Protein AF-A0A812LJY2-F1 (afdb_monomer_lite)

pLDDT: mean 77.23, std 22.69, range [30.8, 98.12]

Sequence (202 aa):
MAIPETLTQLTQLTLLAAAAAGAPPRHLAPIGGVATCPLLAELSWSHSVGCSNETVSNIIQGLYNTKESNHGKPVYKKEGPQGSVTVLIYYWDERDGPSFNGWWFGPKVGGDQVWAYNAGNLGRENAMPPTSNWKVPWDGKVDEKLRISVGAPRRDPRDRERDLRDKREEEKRRREEEERRQREEARRRRQREEEQQREQAR

Organism: NCBI:txid1628268

Foldseek 3Di:
DDDDDDDDDDDDPDDDDDDDDDAQDDDDDDDDDDPPPVPPPDFQWWKAWFFPPPVLCVQPGATWGFDAADPLATKIWGDDPPPRQIWIWYADAQPSHLLRGFIFIDSDDSDRDTAKTDSPDNDSPDRDHDQAQIAGRHPHGGTRRTGIDTDGHDDDVVNVVVVVVVVVVVVVVVVVVVVVVVVVVVVVVVVVVVVVVVVVVD

Structure (mmCIF, N/CA/C/O backbone):
data_AF-A0A812LJY2-F1
#
_entry.id   AF-A0A812LJY2-F1
#
loop_
_atom_site.group_PDB
_atom_site.id
_atom_site.type_symbol
_atom_site.label_atom_id
_atom_site.label_alt_id
_atom_site.label_comp_id
_atom_site.label_asym_id
_atom_site.label_entity_id
_atom_site.label_seq_id
_atom_site.pdbx_PDB_ins_code
_atom_site.Cartn_x
_atom_site.Cartn_y
_atom_site.Cartn_z
_atom_site.occupancy
_atom_site.B_iso_or_equiv
_atom_site.auth_seq_id
_atom_site.auth_comp_id
_atom_site.auth_asym_id
_atom_site.auth_atom_id
_atom_site.pdbx_PDB_model_num
ATOM 1 N N . MET A 1 1 ? -17.735 15.910 -69.100 1.00 37.12 1 MET A N 1
ATOM 2 C CA . MET A 1 1 ? -16.924 14.789 -68.570 1.00 37.12 1 MET A CA 1
ATOM 3 C C . MET A 1 1 ? -15.886 15.401 -67.643 1.00 37.12 1 MET A C 1
ATOM 5 O O . MET A 1 1 ? -15.208 16.299 -68.106 1.00 37.12 1 MET A O 1
ATOM 9 N N . ALA A 1 2 ? -15.731 15.082 -66.365 1.00 38.78 2 ALA A N 1
ATOM 10 C CA . ALA A 1 2 ? -16.424 14.217 -65.416 1.00 38.78 2 ALA A CA 1
ATOM 11 C C . ALA A 1 2 ? -16.200 14.828 -64.006 1.00 38.78 2 ALA A C 1
ATOM 13 O O . ALA A 1 2 ? -15.395 15.744 -63.855 1.00 38.78 2 ALA A O 1
ATOM 14 N N . ILE A 1 3 ? -16.977 14.364 -63.030 1.00 44.44 3 ILE A N 1
ATOM 15 C CA . ILE A 1 3 ? -17.134 14.880 -61.654 1.00 44.44 3 ILE A CA 1
ATOM 16 C C . ILE A 1 3 ? -16.049 14.272 -60.704 1.00 44.44 3 ILE A C 1
ATOM 18 O O . ILE A 1 3 ? -15.168 13.589 -61.226 1.00 44.44 3 ILE A O 1
ATOM 22 N N . PRO A 1 4 ? -16.005 14.544 -59.374 1.00 67.25 4 PRO A N 1
ATOM 23 C CA . PRO A 1 4 ? -14.773 14.715 -58.588 1.00 67.25 4 PRO A CA 1
ATOM 24 C C . PRO A 1 4 ? -14.506 13.515 -57.656 1.00 67.25 4 PRO A C 1
ATOM 26 O O . PRO A 1 4 ? -15.329 12.611 -57.591 1.00 67.25 4 PRO A O 1
ATOM 29 N N . GLU A 1 5 ? -13.429 13.513 -56.860 1.00 46.31 5 GLU A N 1
ATOM 30 C CA . GLU A 1 5 ? -13.390 12.628 -55.684 1.00 46.31 5 GLU A CA 1
ATOM 31 C C . GLU A 1 5 ? -12.458 13.114 -54.563 1.00 46.31 5 GLU A C 1
ATOM 33 O O . GLU A 1 5 ? -11.288 13.439 -54.750 1.00 46.31 5 GLU A O 1
ATOM 38 N N . THR A 1 6 ? -13.053 13.187 -53.376 1.00 53.81 6 THR A N 1
ATOM 39 C CA . THR A 1 6 ? -12.472 13.399 -52.050 1.00 53.81 6 THR A CA 1
ATOM 40 C C . THR A 1 6 ? -11.785 12.131 -51.546 1.00 53.81 6 THR A C 1
ATOM 42 O O . THR A 1 6 ? -12.360 11.061 -51.722 1.00 53.81 6 THR A O 1
ATOM 45 N N . LEU A 1 7 ? -10.692 12.226 -50.774 1.00 46.34 7 LEU A N 1
ATOM 46 C CA . LEU A 1 7 ? -10.433 11.216 -49.739 1.00 46.34 7 LEU A CA 1
ATOM 47 C C . LEU A 1 7 ? -9.533 11.696 -48.593 1.00 46.34 7 LEU A C 1
ATOM 49 O O . LEU A 1 7 ? -8.367 12.049 -48.746 1.00 46.34 7 LEU A O 1
ATOM 53 N N . THR A 1 8 ? -10.163 11.664 -47.428 1.00 46.59 8 THR A N 1
ATOM 54 C CA . THR A 1 8 ? -9.684 11.717 -46.051 1.00 46.59 8 THR A CA 1
ATOM 55 C C . THR A 1 8 ? -8.637 10.635 -45.771 1.00 46.59 8 THR A C 1
ATOM 57 O O . THR A 1 8 ? -8.883 9.473 -46.079 1.00 46.59 8 THR A O 1
ATOM 60 N N . GLN A 1 9 ? -7.529 10.958 -45.098 1.00 41.66 9 GLN A N 1
ATOM 61 C CA . GLN A 1 9 ? -6.693 9.952 -44.426 1.00 41.66 9 GLN A CA 1
ATOM 62 C C . GLN A 1 9 ? -6.293 10.452 -43.033 1.00 41.66 9 GLN A C 1
ATOM 64 O O . GLN A 1 9 ? -5.585 11.444 -42.869 1.00 41.66 9 GLN A O 1
ATOM 69 N N . LEU A 1 10 ? -6.823 9.741 -42.040 1.00 40.72 10 LEU A N 1
ATOM 70 C CA . LEU A 1 10 ? -6.520 9.811 -40.619 1.00 40.72 10 LEU A CA 1
ATOM 71 C C . LEU A 1 10 ? -5.062 9.405 -40.380 1.00 40.72 10 LEU A C 1
ATOM 73 O O . LEU A 1 10 ? -4.661 8.295 -40.725 1.00 40.72 10 LEU A O 1
ATOM 77 N N . THR A 1 11 ? -4.279 10.254 -39.722 1.00 39.47 11 THR A N 1
ATOM 78 C CA . THR A 1 11 ? -2.983 9.853 -39.170 1.00 39.47 11 THR A CA 1
ATOM 79 C C . THR A 1 11 ? -3.214 9.015 -37.911 1.00 39.47 11 THR A C 1
ATOM 81 O O . THR A 1 11 ? -3.463 9.529 -36.823 1.00 39.47 11 THR A O 1
ATOM 84 N N . GLN A 1 12 ? -3.163 7.691 -38.066 1.00 37.62 12 GLN A N 1
ATOM 85 C CA . GLN A 1 12 ? -3.119 6.756 -36.945 1.00 37.62 12 GLN A CA 1
ATOM 86 C C . GLN A 1 12 ? -1.807 6.936 -36.168 1.00 37.62 12 GLN A C 1
ATOM 88 O O . GLN A 1 12 ? -0.712 6.728 -36.695 1.00 37.62 12 GLN A O 1
ATOM 93 N N . LEU A 1 13 ? -1.927 7.307 -34.892 1.00 33.44 13 LEU A N 1
ATOM 94 C CA . LEU A 1 13 ? -0.832 7.321 -33.929 1.00 33.44 13 LEU A CA 1
ATOM 95 C C . LEU A 1 13 ? -0.431 5.864 -33.649 1.00 33.44 13 LEU A C 1
ATOM 97 O O . LEU A 1 13 ? -1.101 5.149 -32.905 1.00 33.44 13 LEU A O 1
ATOM 101 N N . THR A 1 14 ? 0.634 5.397 -34.295 1.00 35.91 14 THR A N 1
ATOM 102 C CA . THR A 1 14 ? 1.157 4.047 -34.065 1.00 35.91 14 THR A CA 1
ATOM 103 C C . THR A 1 14 ? 2.020 4.086 -32.806 1.00 35.91 14 THR A C 1
ATOM 105 O O . THR A 1 14 ? 3.082 4.706 -32.788 1.00 35.91 14 THR A O 1
ATOM 108 N N . LEU A 1 15 ? 1.536 3.468 -31.729 1.00 36.81 15 LEU A N 1
ATOM 109 C CA . LEU A 1 15 ? 2.249 3.327 -30.463 1.00 36.81 15 LEU A CA 1
ATOM 110 C C . LEU A 1 15 ? 3.389 2.310 -30.651 1.00 36.81 15 LEU A C 1
ATOM 112 O O . LEU A 1 15 ? 3.149 1.103 -30.684 1.00 36.81 15 LEU A O 1
ATOM 116 N N . LEU A 1 16 ? 4.631 2.780 -30.794 1.00 30.80 16 LEU A N 1
ATOM 117 C CA . LEU A 1 16 ? 5.802 1.906 -30.733 1.00 30.80 16 LEU A CA 1
ATOM 118 C C . LEU A 1 16 ? 6.039 1.492 -29.277 1.00 30.80 16 LEU A C 1
ATOM 120 O O . LEU A 1 16 ? 6.572 2.248 -28.466 1.00 30.80 16 LEU A O 1
ATOM 124 N N . ALA A 1 17 ? 5.660 0.256 -28.961 1.00 37.34 17 ALA A N 1
ATOM 125 C CA . ALA A 1 17 ? 6.265 -0.482 -27.868 1.00 37.34 17 ALA A CA 1
ATOM 126 C C . ALA A 1 17 ? 7.749 -0.694 -28.208 1.00 37.34 17 ALA A C 1
ATOM 128 O O . ALA A 1 17 ? 8.083 -1.398 -29.162 1.00 37.34 17 ALA A O 1
ATOM 129 N N . ALA A 1 18 ? 8.642 -0.068 -27.444 1.00 34.66 18 ALA A N 1
ATOM 130 C CA . ALA A 1 18 ? 10.062 -0.364 -27.522 1.00 34.66 18 ALA A CA 1
ATOM 131 C C . ALA A 1 18 ? 10.308 -1.737 -26.881 1.00 34.66 18 ALA A C 1
ATOM 133 O O . ALA A 1 18 ? 10.317 -1.884 -25.660 1.00 34.66 18 ALA A O 1
ATOM 134 N N . ALA A 1 19 ? 10.476 -2.750 -27.728 1.00 33.94 19 ALA A N 1
ATOM 135 C CA . ALA A 1 19 ? 11.150 -3.983 -27.368 1.00 33.94 19 ALA A CA 1
ATOM 136 C C . ALA A 1 19 ? 12.662 -3.714 -27.380 1.00 33.94 19 ALA A C 1
ATOM 138 O O . ALA A 1 19 ? 13.233 -3.429 -28.431 1.00 33.94 19 ALA A O 1
ATOM 139 N N . ALA A 1 20 ? 13.306 -3.808 -26.219 1.00 33.00 20 ALA A N 1
ATOM 140 C CA . ALA A 1 20 ? 14.757 -3.885 -26.106 1.00 33.00 20 ALA A CA 1
ATOM 141 C C . ALA A 1 20 ? 15.105 -5.106 -25.249 1.00 33.00 20 ALA A C 1
ATOM 143 O O . ALA A 1 20 ? 14.574 -5.297 -24.156 1.00 33.00 20 ALA A O 1
ATOM 144 N N . ALA A 1 21 ? 15.926 -5.977 -25.830 1.00 35.28 21 ALA A N 1
ATOM 145 C CA . ALA A 1 21 ? 16.294 -7.284 -25.317 1.00 35.28 21 ALA A CA 1
ATOM 146 C C . ALA A 1 21 ? 17.235 -7.189 -24.105 1.00 35.28 21 ALA A C 1
ATOM 148 O O . ALA A 1 21 ? 18.176 -6.400 -24.103 1.00 35.28 21 ALA A O 1
ATOM 149 N N . GLY A 1 22 ? 16.994 -8.049 -23.113 1.00 35.91 22 GLY A N 1
ATOM 150 C CA . GLY A 1 22 ? 17.834 -8.206 -21.922 1.00 35.91 22 GLY A CA 1
ATOM 151 C C . GLY A 1 22 ? 17.059 -8.715 -20.705 1.00 35.91 22 GLY A C 1
ATOM 152 O O . GLY A 1 22 ? 17.188 -8.152 -19.625 1.00 35.91 22 GLY A O 1
ATOM 153 N N . ALA A 1 23 ? 16.204 -9.725 -20.886 1.00 43.81 23 ALA A N 1
ATOM 154 C CA . ALA A 1 23 ? 15.456 -10.347 -19.793 1.00 43.81 23 ALA A CA 1
ATOM 155 C C . ALA A 1 23 ? 16.376 -11.233 -18.922 1.00 43.81 23 ALA A C 1
ATOM 157 O O . ALA A 1 23 ? 17.266 -11.887 -19.477 1.00 43.81 23 ALA A O 1
ATOM 158 N N . PRO A 1 24 ? 16.172 -11.302 -17.592 1.00 44.97 24 PRO A N 1
ATOM 159 C CA . PRO A 1 24 ? 16.865 -12.273 -16.750 1.00 44.97 24 PRO A CA 1
ATOM 160 C C . PRO A 1 24 ? 16.476 -13.711 -17.151 1.00 44.97 24 PRO A C 1
ATOM 162 O O . PRO A 1 24 ? 15.330 -13.959 -17.546 1.00 44.97 24 PRO A O 1
ATOM 165 N N . PRO A 1 25 ? 17.403 -14.683 -17.079 1.00 36.91 25 PRO A N 1
ATOM 166 C CA . PRO A 1 25 ? 17.129 -16.041 -17.513 1.00 36.91 25 PRO A CA 1
ATOM 167 C C . PRO A 1 25 ? 16.085 -16.716 -16.620 1.00 36.91 25 PRO A C 1
ATOM 169 O O . PRO A 1 25 ? 16.121 -16.666 -15.393 1.00 36.91 25 PRO A O 1
ATOM 172 N N . ARG A 1 26 ? 15.150 -17.412 -17.266 1.00 43.53 26 ARG A N 1
ATOM 173 C CA . ARG A 1 26 ? 14.126 -18.213 -16.601 1.00 43.53 26 ARG A CA 1
ATOM 174 C C . ARG A 1 26 ? 14.744 -19.506 -16.077 1.00 43.53 26 ARG A C 1
ATOM 176 O O . ARG A 1 26 ? 15.031 -20.401 -16.866 1.00 43.53 26 ARG A O 1
ATOM 183 N N . HIS A 1 27 ? 14.846 -19.655 -14.760 1.00 41.25 27 HIS A N 1
ATOM 184 C CA . HIS A 1 27 ? 14.946 -20.973 -14.141 1.00 41.25 27 HIS A CA 1
ATOM 185 C C . HIS A 1 27 ? 13.927 -21.093 -13.007 1.00 41.25 27 HIS A C 1
ATOM 187 O O . HIS A 1 27 ? 13.944 -20.339 -12.036 1.00 41.25 27 HIS A O 1
ATOM 193 N N . LEU A 1 28 ? 13.006 -22.046 -13.152 1.00 39.09 28 LEU A N 1
ATOM 194 C CA . LEU A 1 28 ? 12.082 -22.441 -12.094 1.00 39.09 28 LEU A CA 1
ATOM 195 C C . LEU A 1 28 ? 12.909 -23.037 -10.946 1.00 39.09 28 LEU A C 1
ATOM 197 O O . LEU A 1 28 ? 13.668 -23.982 -11.162 1.00 39.09 28 LEU A O 1
ATOM 201 N N . ALA A 1 29 ? 12.781 -22.479 -9.744 1.00 42.62 29 ALA A N 1
ATOM 202 C CA . ALA A 1 29 ? 13.304 -23.060 -8.510 1.00 42.62 29 ALA A CA 1
ATOM 203 C C . ALA A 1 29 ? 12.126 -23.483 -7.610 1.00 42.62 29 ALA A C 1
ATOM 205 O O . ALA A 1 29 ? 11.051 -22.880 -7.691 1.00 42.62 29 ALA A O 1
ATOM 206 N N . PRO A 1 30 ? 12.286 -24.552 -6.809 1.00 35.81 30 PRO A N 1
ATOM 207 C CA . PRO A 1 30 ? 11.175 -25.295 -6.236 1.00 35.81 30 PRO A CA 1
ATOM 208 C C . PRO A 1 30 ? 10.535 -24.587 -5.039 1.00 35.81 30 PRO A C 1
ATOM 210 O O . PRO A 1 30 ? 11.168 -23.839 -4.296 1.00 35.81 30 PRO A O 1
ATOM 213 N N . ILE A 1 31 ? 9.252 -24.885 -4.860 1.00 43.53 31 ILE A N 1
ATOM 214 C CA . ILE A 1 31 ? 8.393 -24.435 -3.769 1.00 43.53 31 ILE A CA 1
ATOM 215 C C . ILE A 1 31 ? 8.841 -25.159 -2.493 1.00 43.53 31 ILE A C 1
ATOM 217 O O . ILE A 1 31 ? 8.726 -26.380 -2.406 1.00 43.53 31 ILE A O 1
ATOM 221 N N . GLY A 1 32 ? 9.356 -24.426 -1.507 1.00 31.38 32 GLY A N 1
ATOM 222 C CA . GLY A 1 32 ? 9.793 -24.999 -0.237 1.00 31.38 32 GLY A CA 1
ATOM 223 C C . GLY A 1 32 ? 9.613 -24.036 0.932 1.00 31.38 32 GLY A C 1
ATOM 224 O O . GLY A 1 32 ? 10.261 -22.999 0.981 1.00 31.38 32 GLY A O 1
ATOM 225 N N . GLY A 1 33 ? 8.760 -24.431 1.883 1.00 31.45 33 GLY A N 1
ATOM 226 C CA . GLY A 1 33 ? 8.816 -24.004 3.283 1.00 31.45 33 GLY A CA 1
ATOM 227 C C . GLY A 1 33 ? 8.214 -22.641 3.617 1.00 31.45 33 GLY A C 1
ATOM 228 O O . GLY A 1 33 ? 8.926 -21.653 3.760 1.00 31.45 33 GLY A O 1
ATOM 229 N N . VAL A 1 34 ? 6.903 -22.611 3.864 1.00 41.66 34 VAL A N 1
ATOM 230 C CA . VAL A 1 34 ? 6.243 -21.531 4.614 1.00 41.66 34 VAL A CA 1
ATOM 231 C C . VAL A 1 34 ? 6.754 -21.545 6.059 1.00 41.66 34 VAL A C 1
ATOM 233 O O . VAL A 1 34 ? 6.252 -22.282 6.902 1.00 41.66 34 VAL A O 1
ATOM 236 N N . ALA A 1 35 ? 7.764 -20.728 6.350 1.00 37.00 35 ALA A N 1
ATOM 237 C CA . ALA A 1 35 ? 8.054 -20.283 7.706 1.00 37.00 35 ALA A CA 1
ATOM 238 C C . ALA A 1 35 ? 7.288 -18.975 7.932 1.00 37.00 35 ALA A C 1
ATOM 240 O O . ALA A 1 35 ? 7.783 -17.881 7.660 1.00 37.00 35 ALA A O 1
ATOM 241 N N . THR A 1 36 ? 6.036 -19.081 8.375 1.00 37.81 36 THR A N 1
ATOM 242 C CA . THR A 1 36 ? 5.270 -17.919 8.831 1.00 37.81 36 THR A CA 1
ATOM 243 C C . THR A 1 36 ? 5.869 -17.435 10.149 1.00 37.81 36 THR A C 1
ATOM 245 O O . THR A 1 36 ? 5.543 -17.954 11.214 1.00 37.81 36 THR A O 1
ATOM 248 N N . CYS A 1 37 ? 6.774 -16.458 10.077 1.00 32.84 37 CYS A N 1
ATOM 249 C CA . CYS A 1 37 ? 7.196 -15.675 11.236 1.00 32.84 37 CYS A CA 1
ATOM 250 C C . CYS A 1 37 ? 5.972 -14.915 11.785 1.00 32.84 37 CYS A C 1
ATOM 252 O O . CYS A 1 37 ? 5.434 -14.061 11.078 1.00 32.84 37 CYS A O 1
ATOM 254 N N . PRO A 1 38 ? 5.525 -15.171 13.027 1.00 34.62 38 PRO A N 1
ATOM 255 C CA . PRO A 1 38 ? 4.273 -14.631 13.556 1.00 34.62 38 PRO A CA 1
ATOM 256 C C . PRO A 1 38 ? 4.379 -13.167 14.027 1.00 34.62 38 PRO A C 1
ATOM 258 O O . PRO A 1 38 ? 3.469 -12.677 14.684 1.00 34.62 38 PRO A O 1
ATOM 261 N N . LEU A 1 39 ? 5.467 -12.454 13.702 1.00 34.56 39 LEU A N 1
ATOM 262 C CA . LEU A 1 39 ? 5.722 -11.089 14.188 1.00 34.56 39 LEU A CA 1
ATOM 263 C C . LEU A 1 39 ? 5.515 -9.973 13.143 1.00 34.56 39 LEU A C 1
ATOM 265 O O . LEU A 1 39 ? 5.801 -8.817 13.436 1.00 34.56 39 LEU A O 1
ATOM 269 N N . LEU A 1 40 ? 5.044 -10.299 11.933 1.00 38.91 40 LEU A N 1
ATOM 270 C CA . LEU A 1 40 ? 4.826 -9.330 10.841 1.00 38.91 40 LEU A CA 1
ATOM 271 C C . LEU A 1 40 ? 3.356 -9.212 10.401 1.00 38.91 40 LEU A C 1
ATOM 273 O O . LEU A 1 40 ? 3.071 -8.684 9.326 1.00 38.91 40 LEU A O 1
ATOM 277 N N . ALA A 1 41 ? 2.415 -9.703 11.209 1.00 36.47 41 ALA A N 1
ATOM 278 C CA . ALA A 1 41 ? 1.003 -9.419 10.989 1.00 36.47 41 ALA A CA 1
ATOM 279 C C . ALA A 1 41 ? 0.715 -7.963 11.400 1.00 36.47 41 ALA A C 1
ATOM 281 O O . ALA A 1 41 ? 1.113 -7.544 12.483 1.00 36.47 41 ALA A O 1
ATOM 282 N N . GLU A 1 42 ? 0.011 -7.225 10.537 1.00 35.75 42 GLU A N 1
ATOM 283 C CA . GLU A 1 42 ? -0.499 -5.855 10.748 1.00 35.75 42 GLU A CA 1
ATOM 284 C C . GLU A 1 42 ? 0.428 -4.664 10.418 1.00 35.75 42 GLU A C 1
ATOM 286 O O . GLU A 1 42 ? 0.392 -3.628 11.081 1.00 35.75 42 GLU A O 1
ATOM 291 N N . LEU A 1 43 ? 1.196 -4.726 9.322 1.00 36.59 43 LEU A N 1
ATOM 292 C CA . LEU A 1 43 ? 1.717 -3.514 8.664 1.00 36.59 43 LEU A CA 1
ATOM 293 C C . LEU A 1 43 ? 1.167 -3.391 7.237 1.00 36.59 43 LEU A C 1
ATOM 295 O O . LEU A 1 43 ? 1.796 -3.801 6.261 1.00 36.59 43 LEU A O 1
ATOM 299 N N . SER A 1 44 ? -0.022 -2.796 7.104 1.00 46.78 44 SER A N 1
ATOM 300 C CA . SER A 1 44 ? -0.582 -2.420 5.798 1.00 46.78 44 SER A CA 1
ATOM 301 C C . SER A 1 44 ? 0.021 -1.094 5.320 1.00 46.78 44 SER A C 1
ATOM 303 O O . SER A 1 44 ? -0.612 -0.053 5.398 1.00 46.78 44 SER A O 1
ATOM 305 N N . TRP A 1 45 ? 1.277 -1.088 4.876 1.00 52.28 45 TRP A N 1
ATOM 306 C CA . TRP A 1 45 ? 1.956 0.128 4.400 1.00 52.28 45 TRP A CA 1
ATOM 307 C C . TRP A 1 45 ? 1.352 0.683 3.116 1.00 52.28 45 TRP A C 1
ATOM 309 O O . TRP A 1 45 ? 1.400 -0.014 2.112 1.00 52.28 45 TRP A O 1
ATOM 319 N N . SER A 1 46 ? 0.924 1.951 3.105 1.00 52.47 46 SER A N 1
ATOM 320 C CA . SER A 1 46 ? 0.525 2.639 1.872 1.00 52.47 46 SER A CA 1
ATOM 321 C C . SER A 1 46 ? 1.697 3.399 1.248 1.00 52.47 46 SER A C 1
ATOM 323 O O . SER A 1 46 ? 2.217 4.321 1.880 1.00 52.47 46 SER A O 1
ATOM 325 N N . HIS A 1 47 ? 2.057 3.060 0.008 1.00 60.75 47 HIS A N 1
ATOM 326 C CA . HIS A 1 47 ? 3.009 3.816 -0.810 1.00 60.75 47 HIS A CA 1
ATOM 327 C C . HIS A 1 47 ? 2.290 4.637 -1.865 1.00 60.75 47 HIS A C 1
ATOM 329 O O . HIS A 1 47 ? 1.519 4.050 -2.607 1.00 60.75 47 HIS A O 1
ATOM 335 N N . SER A 1 48 ? 2.538 5.944 -1.955 1.00 57.62 48 SER A N 1
ATOM 336 C CA . SER A 1 48 ? 2.178 6.753 -3.127 1.00 57.62 48 SER A CA 1
ATOM 337 C C . SER A 1 48 ? 3.402 6.966 -4.009 1.00 57.62 48 SER A C 1
ATOM 339 O O . SER A 1 48 ? 4.512 7.075 -3.492 1.00 57.62 48 SER A O 1
ATOM 341 N N . VAL A 1 49 ? 3.189 7.004 -5.327 1.00 70.75 49 VAL A N 1
ATOM 342 C CA . VAL A 1 49 ? 4.241 7.151 -6.340 1.00 70.75 49 VAL A CA 1
ATOM 343 C C . VAL A 1 49 ? 3.976 8.404 -7.179 1.00 70.75 49 VAL A C 1
ATOM 345 O O . VAL A 1 49 ? 2.948 8.468 -7.848 1.00 70.75 49 VAL A O 1
ATOM 348 N N . GLY A 1 50 ? 4.860 9.408 -7.131 1.00 68.38 50 GLY A N 1
ATOM 349 C CA . GLY A 1 50 ? 4.947 10.455 -8.175 1.00 68.38 50 GLY A CA 1
ATOM 350 C C . GLY A 1 50 ? 5.797 9.961 -9.350 1.00 68.38 50 GLY A C 1
ATOM 351 O O . GLY A 1 50 ? 6.530 9.016 -9.130 1.00 68.38 50 GLY A O 1
ATOM 352 N N . CYS A 1 51 ? 5.713 10.509 -10.570 1.00 77.56 51 CYS A N 1
ATOM 353 C CA . CYS A 1 51 ? 6.578 10.152 -11.716 1.00 77.56 51 CYS A CA 1
ATOM 354 C C . CYS A 1 51 ? 6.532 11.254 -12.792 1.00 77.56 51 CYS A C 1
ATOM 356 O O . CYS A 1 51 ? 5.490 11.872 -12.996 1.00 77.56 51 CYS A O 1
ATOM 358 N N . SER A 1 52 ? 7.650 11.529 -13.470 1.00 82.56 52 SER A N 1
ATOM 359 C CA . SER A 1 52 ? 7.737 12.498 -14.575 1.00 82.56 52 SER A CA 1
ATOM 360 C C . SER A 1 52 ? 7.274 11.917 -15.910 1.00 82.56 52 SER A C 1
ATOM 362 O O . SER A 1 52 ? 6.785 12.658 -16.760 1.00 82.56 52 SER A O 1
ATOM 364 N N . ASN A 1 53 ? 7.449 10.610 -16.122 1.00 87.94 53 ASN A N 1
ATOM 365 C CA . ASN A 1 53 ? 6.969 9.935 -17.324 1.00 87.94 53 ASN A CA 1
ATOM 366 C C . ASN A 1 53 ? 5.462 9.690 -17.194 1.00 87.94 53 ASN A C 1
ATOM 368 O O . ASN A 1 53 ? 5.052 8.800 -16.459 1.00 87.94 53 ASN A O 1
ATOM 372 N N . GLU A 1 54 ? 4.640 10.454 -17.911 1.00 88.06 54 GLU A N 1
ATOM 373 C CA . GLU A 1 54 ? 3.177 10.418 -17.779 1.00 88.06 54 GLU A CA 1
ATOM 374 C C . GLU A 1 54 ? 2.575 9.025 -18.022 1.00 88.06 54 GLU A C 1
ATOM 376 O O . GLU A 1 54 ? 1.718 8.572 -17.263 1.00 88.06 54 GLU A O 1
ATOM 381 N N . THR A 1 55 ? 3.075 8.299 -19.027 1.00 89.31 55 THR A N 1
ATOM 382 C CA . THR A 1 55 ? 2.585 6.948 -19.343 1.00 89.31 55 THR A CA 1
ATOM 383 C C . THR A 1 55 ? 2.863 5.984 -18.195 1.00 89.31 55 THR A C 1
ATOM 385 O O . THR A 1 55 ? 1.965 5.270 -17.752 1.00 89.31 55 THR A O 1
ATOM 388 N N . VAL A 1 56 ? 4.094 5.982 -17.677 1.00 90.06 56 VAL A N 1
ATOM 389 C CA . VAL A 1 56 ? 4.460 5.122 -16.547 1.00 90.06 56 VAL A CA 1
ATOM 390 C C . VAL A 1 56 ? 3.757 5.584 -15.271 1.00 90.06 56 VAL A C 1
ATOM 392 O O . VAL A 1 56 ? 3.224 4.745 -14.548 1.00 90.06 56 VAL A O 1
ATOM 395 N N . SER A 1 57 ? 3.671 6.895 -15.031 1.00 88.38 57 SER A N 1
ATOM 396 C CA . SER A 1 57 ? 2.987 7.504 -13.884 1.00 88.38 57 SER A CA 1
ATOM 397 C C . SER A 1 57 ? 1.559 6.996 -13.757 1.00 88.38 57 SER A C 1
ATOM 399 O O . SER A 1 57 ? 1.181 6.491 -12.704 1.00 88.38 57 SER A O 1
ATOM 401 N N . ASN A 1 58 ? 0.791 7.033 -14.848 1.00 89.31 58 ASN A N 1
ATOM 402 C CA . ASN A 1 58 ? -0.600 6.577 -14.862 1.00 89.31 58 ASN A CA 1
ATOM 403 C C . ASN A 1 58 ? -0.742 5.092 -14.485 1.00 89.31 58 ASN A C 1
ATOM 405 O O . ASN A 1 58 ? -1.757 4.677 -13.920 1.00 89.31 58 ASN A O 1
ATOM 409 N N . ILE A 1 59 ? 0.288 4.286 -14.753 1.00 91.81 59 ILE A N 1
ATOM 410 C CA . ILE A 1 59 ? 0.314 2.863 -14.416 1.00 91.81 59 ILE A CA 1
ATOM 411 C C . ILE A 1 59 ? 0.714 2.657 -12.952 1.00 91.81 59 ILE A C 1
ATOM 413 O O . ILE A 1 59 ? 0.018 1.943 -12.228 1.00 91.81 59 ILE A O 1
ATOM 417 N N . ILE A 1 60 ? 1.807 3.272 -12.493 1.00 92.62 60 ILE A N 1
ATOM 418 C CA . ILE A 1 60 ? 2.428 2.944 -11.199 1.00 92.62 60 ILE A CA 1
ATOM 419 C C . ILE A 1 60 ? 1.965 3.834 -10.040 1.00 92.62 60 ILE A C 1
ATOM 421 O O . ILE A 1 60 ? 2.136 3.453 -8.882 1.00 92.62 60 ILE A O 1
ATOM 425 N N . GLN A 1 61 ? 1.336 4.980 -10.308 1.00 90.19 61 GLN A N 1
ATOM 426 C CA . GLN A 1 61 ? 0.756 5.831 -9.271 1.00 90.19 61 GLN A CA 1
ATOM 427 C C . GLN A 1 61 ? -0.433 5.134 -8.614 1.00 90.19 61 GLN A C 1
ATOM 429 O O . GLN A 1 61 ? -1.340 4.640 -9.282 1.00 90.19 61 GLN A O 1
ATOM 434 N N . GLY A 1 62 ? -0.452 5.101 -7.289 1.00 88.94 62 GLY A N 1
ATOM 435 C CA . GLY A 1 62 ? -1.539 4.511 -6.520 1.00 88.94 62 GLY A CA 1
ATOM 436 C C . GLY A 1 62 ? -1.101 4.233 -5.100 1.00 88.94 62 GLY A C 1
ATOM 437 O O . GLY A 1 62 ? -0.014 4.645 -4.719 1.00 88.94 62 GLY A O 1
ATOM 438 N N . LEU A 1 63 ? -1.958 3.545 -4.353 1.00 88.75 63 LEU A N 1
ATOM 439 C CA . LEU A 1 63 ? -1.637 2.982 -3.047 1.00 88.75 63 LEU A CA 1
ATOM 440 C C . LEU A 1 63 ? -1.185 1.538 -3.246 1.00 88.75 63 LEU A C 1
ATOM 442 O O . LEU A 1 63 ? -1.714 0.839 -4.105 1.00 88.75 63 LEU A O 1
ATOM 446 N N . TYR A 1 64 ? -0.214 1.090 -2.464 1.00 89.94 64 TYR A N 1
ATOM 447 C CA . TYR A 1 64 ? 0.263 -0.292 -2.469 1.00 89.94 64 TYR A CA 1
ATOM 448 C C . TYR A 1 64 ? 0.039 -0.900 -1.097 1.00 89.94 64 TYR A C 1
ATOM 450 O O . TYR A 1 64 ? 0.041 -0.155 -0.133 1.00 89.94 64 TYR A O 1
ATOM 458 N N . ASN A 1 65 ? -0.089 -2.224 -1.012 1.00 87.69 65 ASN A N 1
ATOM 459 C CA . ASN A 1 65 ? -0.031 -2.963 0.248 1.00 87.69 65 ASN A CA 1
ATOM 460 C C . ASN A 1 65 ? 0.895 -4.165 0.124 1.00 87.69 65 ASN A C 1
ATOM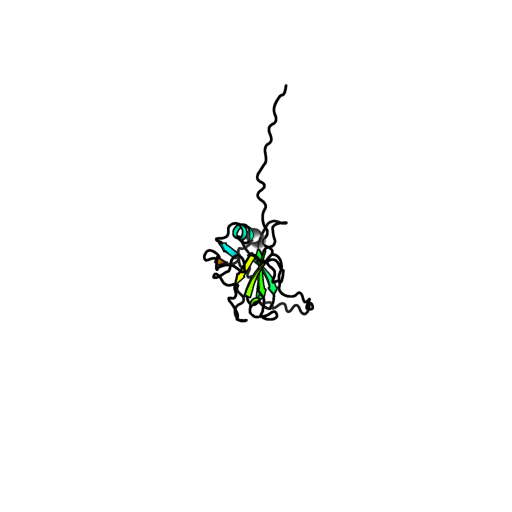 462 O O . ASN A 1 65 ? 1.007 -4.766 -0.948 1.00 87.69 65 ASN A O 1
ATOM 466 N N . THR A 1 66 ? 1.497 -4.564 1.237 1.00 87.00 66 THR A N 1
ATOM 467 C CA . THR A 1 66 ? 2.254 -5.812 1.337 1.00 87.00 66 THR A CA 1
ATOM 468 C C . THR A 1 66 ? 1.329 -7.008 1.115 1.00 87.00 66 THR A C 1
ATOM 470 O O . THR A 1 66 ? 0.229 -7.062 1.669 1.00 87.00 66 THR A O 1
ATOM 473 N N . LYS A 1 67 ? 1.755 -7.966 0.288 1.00 79.12 67 LYS A N 1
ATOM 474 C CA . LYS A 1 67 ? 0.999 -9.206 0.039 1.00 79.12 67 LYS A CA 1
ATOM 475 C C . LYS A 1 67 ? 1.803 -10.459 0.338 1.00 79.12 67 LYS A C 1
ATOM 477 O O . LYS A 1 67 ? 1.292 -11.359 0.991 1.00 79.12 67 LYS A O 1
ATOM 482 N N . GLU A 1 68 ? 3.034 -10.509 -0.150 1.00 88.38 68 GLU A N 1
ATOM 483 C CA . GLU A 1 68 ? 3.878 -11.706 -0.140 1.00 88.38 68 GLU A CA 1
ATOM 484 C C . GLU A 1 68 ? 5.335 -11.314 0.134 1.00 88.38 68 GLU A C 1
ATOM 486 O O . GLU A 1 68 ? 5.635 -10.144 0.383 1.00 88.38 68 GLU A O 1
ATOM 491 N N . SER A 1 69 ? 6.252 -12.278 0.073 1.00 89.56 69 SER A N 1
ATOM 492 C CA . SER A 1 69 ? 7.694 -12.046 0.163 1.00 89.56 69 SER A CA 1
ATOM 493 C C . SER A 1 69 ? 8.431 -12.656 -1.026 1.00 89.56 69 SER A C 1
ATOM 495 O O . SER A 1 69 ? 8.122 -13.771 -1.433 1.00 89.56 69 SER A O 1
ATOM 497 N N . ASN A 1 70 ? 9.455 -11.967 -1.523 1.00 91.50 70 ASN A N 1
ATOM 498 C CA . ASN A 1 70 ? 10.398 -12.449 -2.522 1.00 91.50 70 ASN A CA 1
ATOM 499 C C . ASN A 1 70 ? 11.828 -12.186 -2.034 1.00 91.50 70 ASN A C 1
ATOM 501 O O . ASN A 1 70 ? 12.129 -11.081 -1.585 1.00 91.50 70 ASN A O 1
ATOM 505 N N . HIS A 1 71 ? 12.705 -13.191 -2.102 1.00 89.00 71 HIS A N 1
ATOM 506 C CA . HIS A 1 71 ? 14.098 -13.091 -1.628 1.00 89.00 71 HIS A CA 1
ATOM 507 C C . HIS A 1 71 ? 14.253 -12.528 -0.206 1.00 89.00 71 HIS A C 1
ATOM 509 O O . HIS A 1 71 ? 15.114 -11.692 0.064 1.00 89.00 71 HIS A O 1
ATOM 515 N N . GLY A 1 72 ? 13.377 -12.948 0.711 1.00 87.12 72 GLY A N 1
ATOM 516 C CA . GLY A 1 72 ? 13.392 -12.474 2.098 1.00 87.12 72 GLY A CA 1
ATOM 517 C C . GLY A 1 72 ? 12.961 -11.013 2.280 1.00 87.12 72 GLY A C 1
ATOM 518 O O . GLY A 1 72 ? 13.093 -10.483 3.379 1.00 87.12 72 GLY A O 1
ATOM 519 N N . LYS A 1 73 ? 12.435 -10.359 1.235 1.00 88.56 73 LYS A N 1
ATOM 520 C CA . LYS A 1 73 ? 11.892 -8.996 1.286 1.00 88.56 73 LYS A CA 1
ATOM 521 C C . LYS A 1 73 ? 10.408 -8.975 0.905 1.00 88.56 73 LYS A C 1
ATOM 523 O O . LYS A 1 73 ? 9.971 -9.823 0.131 1.00 88.56 73 LYS A O 1
ATOM 528 N N . PRO A 1 74 ? 9.607 -8.036 1.428 1.00 89.75 74 PRO A N 1
ATOM 529 C CA . PRO A 1 74 ? 8.197 -7.912 1.074 1.00 89.75 74 PRO A CA 1
ATOM 530 C C . PRO A 1 74 ? 7.988 -7.558 -0.405 1.00 89.75 74 PRO A C 1
ATOM 532 O O . PRO A 1 74 ? 8.749 -6.794 -1.001 1.00 89.75 74 PRO A O 1
ATOM 535 N N . VAL A 1 75 ? 6.905 -8.087 -0.969 1.00 92.56 75 VAL A N 1
ATOM 536 C CA . VAL A 1 75 ? 6.333 -7.705 -2.261 1.00 92.56 75 VAL A CA 1
ATOM 537 C C . VAL A 1 75 ? 5.107 -6.842 -2.003 1.00 92.56 75 VAL A C 1
ATOM 539 O O . VAL A 1 75 ? 4.172 -7.252 -1.303 1.00 92.56 75 VAL A O 1
ATOM 542 N N . TYR A 1 76 ? 5.093 -5.660 -2.608 1.00 91.81 76 TYR A N 1
ATOM 543 C CA . TYR A 1 76 ? 3.988 -4.717 -2.511 1.00 91.81 76 TYR A CA 1
ATOM 544 C C . TYR A 1 76 ? 3.152 -4.777 -3.777 1.00 91.81 76 TYR A C 1
ATOM 546 O O . TYR A 1 76 ? 3.696 -4.724 -4.873 1.00 91.81 76 TYR A O 1
ATOM 554 N N . LYS A 1 77 ? 1.831 -4.840 -3.640 1.00 92.94 77 LYS A N 1
ATOM 555 C CA . LYS A 1 77 ? 0.884 -4.847 -4.757 1.00 92.94 77 LYS A CA 1
ATOM 556 C C . LYS A 1 77 ? 0.035 -3.586 -4.731 1.00 92.94 77 LYS A C 1
ATOM 558 O O . LYS A 1 77 ? -0.533 -3.258 -3.690 1.00 92.94 77 LYS A O 1
ATOM 563 N N . LYS A 1 78 ? -0.074 -2.918 -5.879 1.00 92.06 78 LYS A N 1
ATOM 564 C CA . LYS A 1 78 ? -0.946 -1.758 -6.072 1.00 92.06 78 LYS A CA 1
ATOM 565 C C . LYS A 1 78 ? -2.408 -2.147 -5.849 1.00 92.06 78 LYS A C 1
ATOM 567 O O . LYS A 1 78 ? -2.875 -3.167 -6.360 1.00 92.06 78 LYS A O 1
ATOM 572 N N . GLU A 1 79 ? -3.125 -1.325 -5.097 1.00 89.88 79 GLU A N 1
ATOM 573 C CA . GLU A 1 79 ? -4.575 -1.377 -4.987 1.00 89.88 79 GLU A CA 1
ATOM 574 C C . GLU A 1 79 ? -5.226 -0.882 -6.275 1.00 89.88 79 GLU A C 1
ATOM 576 O O . GLU A 1 79 ? -4.824 0.121 -6.869 1.00 89.88 79 GLU A O 1
ATOM 581 N N . GLY A 1 80 ? -6.283 -1.566 -6.685 1.00 87.25 80 GLY A N 1
ATOM 582 C CA . GLY A 1 80 ? -7.077 -1.164 -7.827 1.00 87.25 80 GLY A CA 1
ATOM 583 C C . GLY A 1 80 ? -8.355 -1.989 -7.925 1.00 87.25 80 GLY A C 1
ATOM 584 O O . GLY A 1 80 ? -8.460 -3.042 -7.285 1.00 87.25 80 GLY A O 1
ATOM 585 N N . PRO A 1 81 ? -9.340 -1.516 -8.704 1.00 87.00 81 PRO A N 1
ATOM 586 C CA . PRO A 1 81 ? -10.525 -2.294 -9.034 1.00 87.00 81 PRO A CA 1
ATOM 587 C C . PRO A 1 81 ? -10.162 -3.633 -9.684 1.00 87.00 81 PRO A C 1
ATOM 589 O O . PRO A 1 81 ? -9.101 -3.790 -10.291 1.00 87.00 81 PRO A O 1
ATOM 592 N N . GLN A 1 82 ? -11.069 -4.604 -9.614 1.00 84.00 82 GLN A N 1
ATOM 593 C CA . GLN A 1 82 ? -10.888 -5.868 -10.321 1.00 84.00 82 GLN A CA 1
ATOM 594 C C . GLN A 1 82 ? -10.684 -5.616 -11.826 1.00 84.00 82 GLN A C 1
ATOM 596 O O . GLN A 1 82 ? -11.419 -4.846 -12.438 1.00 84.00 82 GLN A O 1
ATOM 601 N N . GLY A 1 83 ? -9.664 -6.247 -12.411 1.00 85.81 83 GLY A N 1
ATOM 602 C CA . GLY A 1 83 ? -9.292 -6.053 -13.817 1.00 85.81 83 GLY A CA 1
ATOM 603 C C . GLY A 1 83 ? -8.324 -4.894 -14.082 1.00 85.81 83 GLY A C 1
ATOM 604 O O . GLY A 1 83 ? -7.866 -4.753 -15.213 1.00 85.81 83 GLY A O 1
ATOM 605 N N . SER A 1 84 ? -7.950 -4.095 -13.073 1.00 90.12 84 SER A N 1
ATOM 606 C CA . SER A 1 84 ? -6.871 -3.114 -13.234 1.00 90.12 84 SER A CA 1
ATOM 607 C C . SER A 1 84 ? -5.524 -3.798 -13.488 1.00 90.12 84 SER A C 1
ATOM 609 O O . SER A 1 84 ? -5.279 -4.900 -12.986 1.00 90.12 84 SER A O 1
ATOM 611 N N . VAL A 1 85 ? -4.618 -3.112 -14.191 1.00 92.62 85 VAL A N 1
ATOM 612 C CA . VAL A 1 85 ? -3.230 -3.565 -14.376 1.00 92.62 85 VAL A CA 1
ATOM 613 C C . VAL A 1 85 ? -2.618 -3.891 -13.013 1.00 92.62 85 VAL A C 1
ATOM 615 O O . VAL A 1 85 ? -2.615 -3.061 -12.104 1.00 92.62 85 VAL A O 1
ATOM 618 N N . THR A 1 86 ? -2.117 -5.117 -12.862 1.00 94.69 86 THR A N 1
ATOM 619 C CA . THR A 1 86 ? -1.384 -5.500 -11.654 1.00 94.69 86 THR A CA 1
ATOM 620 C C . THR A 1 86 ? -0.037 -4.801 -11.673 1.00 94.69 86 THR A C 1
ATOM 622 O O . THR A 1 86 ? 0.687 -4.897 -12.657 1.00 94.69 86 THR A O 1
ATOM 625 N N . VAL A 1 87 ? 0.296 -4.115 -10.583 1.00 95.50 87 VAL A N 1
ATOM 626 C CA . VAL A 1 87 ? 1.599 -3.476 -10.407 1.00 95.50 87 VAL A CA 1
ATOM 627 C C . VAL A 1 87 ? 2.181 -3.937 -9.086 1.00 95.50 87 VAL A C 1
ATOM 629 O O . VAL A 1 87 ? 1.524 -3.851 -8.046 1.00 95.50 87 VAL A O 1
ATOM 632 N N . LEU A 1 88 ? 3.400 -4.456 -9.147 1.00 95.81 88 LEU A N 1
ATOM 633 C CA . LEU A 1 88 ? 4.150 -4.967 -8.014 1.00 95.81 88 LEU A CA 1
ATOM 634 C C . LEU A 1 88 ? 5.417 -4.145 -7.816 1.00 95.81 88 LEU A C 1
ATOM 636 O O . LEU A 1 88 ? 6.041 -3.749 -8.797 1.00 95.81 88 LEU A O 1
ATOM 640 N N . ILE A 1 89 ? 5.815 -3.968 -6.559 1.00 94.56 89 ILE A N 1
ATOM 641 C CA . ILE A 1 89 ? 7.156 -3.542 -6.160 1.00 94.56 89 ILE A CA 1
ATOM 642 C C . ILE A 1 89 ? 7.805 -4.741 -5.482 1.00 94.56 89 ILE A C 1
ATOM 644 O O . ILE A 1 89 ? 7.286 -5.232 -4.476 1.00 94.56 89 ILE A O 1
ATOM 648 N N . TYR A 1 90 ? 8.910 -5.234 -6.029 1.00 94.00 90 TYR A N 1
ATOM 649 C CA . TYR A 1 90 ? 9.589 -6.420 -5.512 1.00 94.00 90 TYR A CA 1
ATOM 650 C C . TYR A 1 90 ? 11.104 -6.274 -5.588 1.00 94.00 90 TYR A C 1
ATOM 652 O O . TYR A 1 90 ? 11.632 -5.541 -6.420 1.00 94.00 90 TYR A O 1
ATOM 660 N N . TYR A 1 91 ? 11.795 -6.987 -4.706 1.00 93.75 91 TYR A N 1
ATOM 661 C CA . TYR A 1 91 ? 13.248 -7.083 -4.716 1.00 93.75 91 TYR A CA 1
ATOM 662 C C . TYR A 1 91 ? 13.712 -8.285 -5.537 1.00 93.75 91 TYR A C 1
ATOM 664 O O . TYR A 1 91 ? 13.017 -9.300 -5.573 1.00 93.75 91 TYR A O 1
ATOM 672 N N . TRP A 1 92 ? 14.884 -8.180 -6.150 1.00 93.00 92 TRP A N 1
ATOM 673 C CA . TRP A 1 92 ? 15.616 -9.265 -6.793 1.00 93.00 92 TRP A CA 1
ATOM 674 C C . TRP A 1 92 ? 17.048 -9.275 -6.258 1.00 93.00 92 TRP A C 1
ATOM 676 O O . TRP A 1 92 ? 17.656 -8.211 -6.128 1.00 93.00 92 TRP A O 1
ATOM 686 N N . ASP A 1 93 ? 17.566 -10.447 -5.895 1.00 91.00 93 ASP A N 1
ATOM 687 C CA . ASP A 1 93 ? 18.934 -10.569 -5.383 1.00 91.00 93 ASP A CA 1
ATOM 688 C C . ASP A 1 93 ? 19.971 -10.660 -6.521 1.00 91.00 93 ASP A C 1
ATOM 690 O O . ASP A 1 93 ? 19.683 -10.404 -7.688 1.00 91.00 93 ASP A O 1
ATOM 694 N N . GLU A 1 94 ? 21.221 -10.961 -6.175 1.00 89.88 94 GLU A N 1
ATOM 695 C CA . GLU A 1 94 ? 22.347 -10.999 -7.115 1.00 89.88 94 GLU A CA 1
ATOM 696 C C . GLU A 1 94 ? 22.507 -12.330 -7.863 1.00 89.88 94 GLU A C 1
ATOM 698 O O . GLU A 1 94 ? 23.506 -12.504 -8.560 1.00 89.88 94 GLU A O 1
ATOM 703 N N . ARG A 1 95 ? 21.562 -13.278 -7.751 1.00 89.75 95 ARG A N 1
ATOM 704 C CA . ARG A 1 95 ? 21.740 -14.626 -8.323 1.00 89.75 95 ARG A CA 1
ATOM 705 C C . ARG A 1 95 ? 21.899 -14.652 -9.841 1.00 89.75 95 ARG A C 1
ATOM 707 O O . ARG A 1 95 ? 22.571 -15.536 -10.360 1.00 89.75 95 ARG A O 1
ATOM 714 N N . ASP A 1 96 ? 21.316 -13.671 -10.525 1.00 88.75 96 ASP A N 1
ATOM 715 C CA . ASP A 1 96 ? 21.415 -13.502 -11.981 1.00 88.75 96 ASP A CA 1
ATOM 716 C C . ASP A 1 96 ? 22.467 -12.453 -12.376 1.00 88.75 96 ASP A C 1
ATOM 718 O O . ASP A 1 96 ? 22.601 -12.088 -13.542 1.00 88.75 96 ASP A O 1
ATOM 722 N N . GLY A 1 97 ? 23.233 -11.968 -11.398 1.00 89.25 97 GLY A N 1
ATOM 723 C CA . GLY A 1 97 ? 24.275 -10.968 -11.556 1.00 89.25 97 GLY A CA 1
ATOM 724 C C . GLY A 1 97 ? 23.931 -9.622 -10.909 1.00 89.25 97 GLY A C 1
ATOM 725 O O . GLY A 1 97 ? 22.763 -9.295 -10.674 1.00 89.25 97 GLY A O 1
ATOM 726 N N . PRO A 1 98 ? 24.955 -8.792 -10.650 1.00 87.38 98 PRO A N 1
ATOM 727 C CA . PRO A 1 98 ? 24.803 -7.531 -9.924 1.00 87.38 98 PRO A CA 1
ATOM 728 C C . PRO A 1 98 ? 23.891 -6.529 -10.642 1.00 87.38 98 PRO A C 1
ATOM 730 O O . PRO A 1 98 ? 23.265 -5.698 -9.995 1.00 87.38 98 PRO A O 1
ATOM 733 N N . SER A 1 99 ? 23.769 -6.623 -11.969 1.00 88.31 99 SER A N 1
ATOM 734 C CA . SER A 1 99 ? 22.898 -5.757 -12.771 1.00 88.31 99 SER A CA 1
ATOM 735 C C . SER A 1 99 ? 21.404 -5.996 -12.542 1.00 88.31 99 SER A C 1
ATOM 737 O O . SER A 1 99 ? 20.607 -5.110 -12.834 1.00 88.31 99 SER A O 1
ATOM 739 N N . PHE A 1 100 ? 21.022 -7.171 -12.032 1.00 89.25 100 PHE A N 1
ATOM 740 C CA . PHE A 1 100 ? 19.627 -7.499 -11.726 1.00 89.25 100 PHE A CA 1
ATOM 741 C C . PHE A 1 100 ? 19.275 -7.253 -10.258 1.00 89.25 100 PHE A C 1
ATOM 743 O O . PHE A 1 100 ? 18.095 -7.187 -9.908 1.00 89.25 100 PHE A O 1
ATOM 750 N N . ASN A 1 101 ? 20.290 -7.089 -9.405 1.00 91.50 101 ASN A N 1
ATOM 751 C CA . ASN A 1 101 ? 20.093 -6.860 -7.986 1.00 91.50 101 ASN A CA 1
ATOM 752 C C . ASN A 1 101 ? 19.424 -5.501 -7.754 1.00 91.50 101 ASN A C 1
ATOM 754 O O . ASN A 1 101 ? 19.884 -4.475 -8.261 1.00 91.50 101 ASN A O 1
ATOM 758 N N . GLY A 1 102 ? 18.340 -5.488 -6.985 1.00 93.38 102 GLY A N 1
ATOM 759 C CA . GLY A 1 102 ? 17.664 -4.258 -6.597 1.00 93.38 102 GLY A CA 1
ATOM 760 C C . GLY A 1 102 ? 16.152 -4.392 -6.580 1.00 93.38 102 GLY A C 1
ATOM 761 O O . GLY A 1 102 ? 15.592 -5.485 -6.518 1.00 93.38 102 GLY A O 1
ATOM 762 N N . TRP A 1 103 ? 15.481 -3.249 -6.609 1.00 94.44 103 TRP A N 1
ATOM 763 C CA . TRP A 1 103 ? 14.032 -3.157 -6.566 1.00 94.44 103 TRP A CA 1
ATOM 764 C C . TRP A 1 103 ? 13.444 -2.829 -7.930 1.00 94.44 103 TRP A C 1
ATOM 766 O O . TRP A 1 103 ? 13.982 -2.017 -8.682 1.00 94.44 103 TRP A O 1
ATOM 776 N N . TRP A 1 104 ? 12.295 -3.432 -8.208 1.00 95.94 104 TRP A N 1
ATOM 777 C CA . TRP A 1 104 ? 11.652 -3.419 -9.513 1.00 95.94 104 TRP A CA 1
ATOM 778 C C . TRP A 1 104 ? 10.172 -3.081 -9.394 1.00 95.94 104 TRP A C 1
ATOM 780 O O . TRP A 1 104 ? 9.497 -3.564 -8.485 1.00 95.94 104 TRP A O 1
ATOM 790 N N . PHE A 1 105 ? 9.670 -2.305 -10.356 1.00 96.56 105 PHE A N 1
ATOM 791 C CA . PHE A 1 105 ? 8.243 -2.204 -10.652 1.00 96.56 105 PHE A CA 1
ATOM 792 C C . PHE A 1 105 ? 7.902 -3.112 -11.832 1.00 96.56 105 PHE A C 1
ATOM 794 O O . PHE A 1 105 ? 8.460 -2.928 -12.913 1.00 96.56 105 PHE A O 1
ATOM 801 N N . GLY A 1 106 ? 6.950 -4.030 -11.670 1.00 96.62 106 GLY A N 1
ATOM 802 C 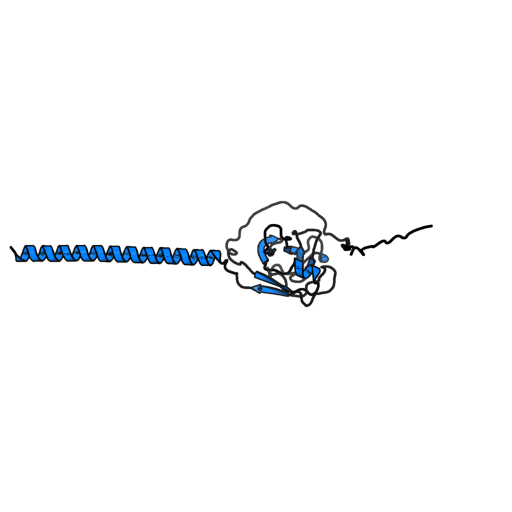CA . GLY A 1 106 ? 6.523 -4.920 -12.756 1.00 96.62 106 GLY A CA 1
ATOM 803 C C . GLY A 1 106 ? 5.163 -5.577 -12.506 1.00 96.62 106 GLY A C 1
ATOM 804 O O . GLY A 1 106 ? 4.656 -5.535 -11.385 1.00 96.62 106 GLY A O 1
ATOM 805 N N . PRO A 1 107 ? 4.536 -6.186 -13.525 1.00 96.00 107 PRO A N 1
ATOM 806 C CA . PRO A 1 107 ? 3.249 -6.858 -13.378 1.00 96.00 107 PRO A CA 1
ATOM 807 C C . PRO A 1 107 ? 3.372 -8.226 -12.699 1.00 96.00 107 PRO A C 1
ATOM 809 O O . PRO A 1 107 ? 2.381 -8.774 -12.216 1.00 96.00 107 PRO A O 1
ATOM 812 N N . LYS A 1 108 ? 4.588 -8.783 -12.663 1.00 96.25 108 LYS A N 1
ATOM 813 C CA . LYS A 1 108 ? 4.910 -10.094 -12.105 1.00 96.25 108 LYS A CA 1
ATOM 814 C C . LYS A 1 108 ? 6.332 -10.082 -11.545 1.00 96.25 108 LYS A C 1
ATOM 816 O O . LYS A 1 108 ? 7.232 -9.543 -12.181 1.00 96.25 108 LYS A O 1
ATOM 821 N N . VAL A 1 109 ? 6.535 -10.720 -10.395 1.00 95.81 109 VAL A N 1
ATOM 822 C CA . VAL A 1 109 ? 7.871 -10.956 -9.830 1.00 95.81 109 VAL A CA 1
ATOM 823 C C . VAL A 1 109 ? 8.718 -11.764 -10.818 1.00 95.81 109 VAL A C 1
ATOM 825 O O . VAL A 1 109 ? 8.279 -12.817 -11.284 1.00 95.81 109 VAL A O 1
ATOM 828 N N . GLY A 1 110 ? 9.911 -11.260 -11.145 1.00 92.94 110 GLY A N 1
ATOM 829 C CA . GLY A 1 110 ? 10.822 -11.890 -12.110 1.00 92.94 110 GLY A CA 1
ATOM 830 C C . GLY A 1 110 ? 10.274 -11.950 -13.542 1.00 92.94 110 GLY A C 1
ATOM 831 O O . GLY A 1 110 ? 10.676 -12.813 -14.315 1.00 92.94 110 GLY A O 1
ATOM 832 N N . GLY A 1 111 ? 9.294 -11.105 -13.879 1.00 92.62 111 GLY A N 1
ATOM 833 C CA . GLY A 1 111 ? 8.777 -10.993 -15.239 1.00 92.62 111 GLY A CA 1
ATOM 834 C C . GLY A 1 111 ? 9.690 -10.170 -16.149 1.00 92.62 111 GLY A C 1
ATOM 835 O O . GLY A 1 111 ? 10.451 -9.327 -15.686 1.00 92.62 111 GLY A O 1
ATOM 836 N N . ASP A 1 112 ? 9.540 -10.374 -17.457 1.00 92.25 112 ASP A N 1
ATOM 837 C CA . ASP A 1 112 ? 10.344 -9.691 -18.483 1.00 92.25 112 ASP A CA 1
ATOM 838 C C . ASP A 1 112 ? 9.896 -8.229 -18.707 1.00 92.25 112 ASP A C 1
ATOM 840 O O . ASP A 1 112 ? 10.606 -7.429 -19.309 1.00 92.25 112 ASP A O 1
ATOM 844 N N . GLN A 1 113 ? 8.696 -7.874 -18.237 1.00 94.75 113 GLN A N 1
ATOM 845 C CA . GLN A 1 113 ? 8.143 -6.524 -18.323 1.00 94.75 113 GLN A CA 1
ATOM 846 C C . GLN A 1 113 ? 8.365 -5.785 -17.008 1.00 94.75 113 GLN A C 1
ATOM 848 O O . GLN A 1 113 ? 7.881 -6.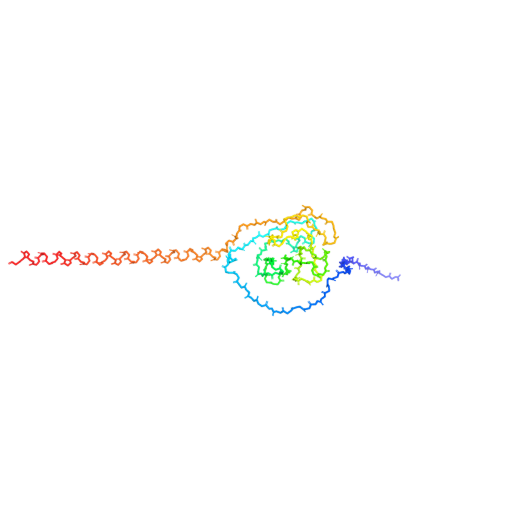216 -15.964 1.00 94.75 113 GLN A O 1
ATOM 853 N N . VAL A 1 114 ? 9.036 -4.640 -17.070 1.00 96.06 114 VAL A N 1
ATOM 854 C CA . VAL A 1 114 ? 9.302 -3.792 -15.906 1.00 96.06 114 VAL A CA 1
ATOM 855 C C . VAL A 1 114 ? 9.181 -2.317 -16.284 1.00 96.06 114 VAL A C 1
ATOM 857 O O . VAL A 1 114 ? 9.491 -1.916 -17.404 1.00 96.06 114 VAL A O 1
ATOM 860 N N . TRP A 1 115 ? 8.709 -1.501 -15.345 1.00 96.06 115 TRP A N 1
ATOM 861 C CA . TRP A 1 115 ? 8.494 -0.065 -15.552 1.00 96.06 115 TRP A CA 1
ATOM 862 C C . TRP A 1 115 ? 9.604 0.792 -14.958 1.00 96.06 115 TRP A C 1
ATOM 864 O O . TRP A 1 115 ? 9.960 1.821 -15.528 1.00 96.06 115 TRP A O 1
ATOM 874 N N . ALA A 1 116 ? 10.143 0.380 -13.813 1.00 96.38 116 ALA A N 1
ATOM 875 C CA . ALA A 1 116 ? 11.142 1.141 -13.083 1.00 96.38 116 ALA A CA 1
ATOM 876 C C . ALA A 1 116 ? 12.089 0.214 -12.324 1.00 96.38 116 ALA A C 1
ATOM 878 O O . ALA A 1 116 ? 11.698 -0.883 -11.915 1.00 96.38 116 ALA A O 1
ATOM 879 N N . TYR A 1 117 ? 13.316 0.683 -12.119 1.00 96.31 117 TYR A N 1
ATOM 880 C CA . TYR A 1 117 ? 14.368 -0.052 -11.423 1.00 96.31 117 TYR A CA 1
ATOM 881 C C . TYR A 1 117 ? 15.140 0.854 -10.471 1.00 96.31 117 TYR A C 1
ATOM 883 O O . TYR A 1 117 ? 15.339 2.041 -10.742 1.00 96.31 117 TYR A O 1
ATOM 891 N N . ASN A 1 118 ? 15.598 0.283 -9.364 1.00 94.44 118 ASN A N 1
ATOM 892 C CA . ASN A 1 118 ? 16.478 0.939 -8.418 1.00 94.44 118 ASN A CA 1
ATOM 893 C C . ASN A 1 118 ? 17.486 -0.060 -7.844 1.00 94.44 118 ASN A C 1
ATOM 895 O O . ASN A 1 118 ? 17.101 -1.009 -7.167 1.00 94.44 118 ASN A O 1
ATOM 899 N N . ALA A 1 119 ? 18.776 0.191 -8.073 1.00 91.44 119 ALA A N 1
ATOM 900 C CA . ALA A 1 119 ? 19.87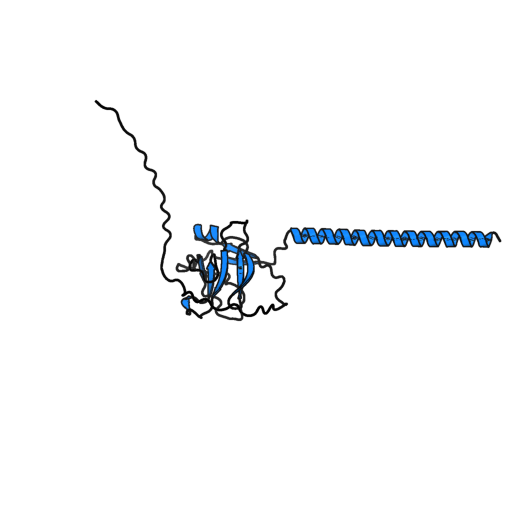6 -0.621 -7.545 1.00 91.44 119 ALA A CA 1
ATOM 901 C C . ALA A 1 119 ? 20.099 -0.446 -6.028 1.00 91.44 119 ALA A C 1
ATOM 903 O O . ALA A 1 119 ? 20.920 -1.132 -5.424 1.00 91.44 119 ALA A O 1
ATOM 904 N N . GLY A 1 120 ? 19.422 0.521 -5.403 1.00 78.56 120 GLY A N 1
ATOM 905 C CA . GLY A 1 120 ? 19.540 0.814 -3.984 1.00 78.56 120 GLY A CA 1
ATOM 906 C C . GLY A 1 120 ? 19.049 -0.329 -3.094 1.00 78.56 120 GLY A C 1
ATOM 907 O O . GLY A 1 120 ? 18.202 -1.134 -3.472 1.00 78.56 120 GLY A O 1
ATOM 908 N N . ASN A 1 121 ? 19.535 -0.333 -1.851 1.00 63.53 121 ASN A N 1
ATOM 909 C CA . ASN A 1 121 ? 19.212 -1.309 -0.804 1.00 63.53 121 ASN A CA 1
ATOM 910 C C . ASN A 1 121 ? 19.801 -2.723 -0.981 1.00 63.53 121 ASN A C 1
ATOM 912 O O . ASN A 1 121 ? 19.120 -3.733 -0.810 1.00 63.53 121 ASN A O 1
ATOM 916 N N . LEU A 1 122 ? 21.116 -2.770 -1.212 1.00 60.41 122 LEU A N 1
ATOM 917 C CA . LEU A 1 122 ? 21.938 -3.984 -1.333 1.00 60.41 122 LEU A CA 1
ATOM 918 C C . LEU A 1 122 ? 22.092 -4.800 -0.023 1.00 60.41 122 LEU A C 1
ATOM 920 O O . LEU A 1 122 ? 22.730 -5.847 -0.024 1.00 60.41 122 LEU A O 1
ATOM 924 N N . GLY A 1 123 ? 21.536 -4.343 1.106 1.00 52.59 123 GLY A N 1
ATOM 925 C CA . GLY A 1 123 ? 21.656 -5.012 2.409 1.00 52.59 123 GLY A CA 1
ATOM 926 C C . GLY A 1 123 ? 20.460 -5.906 2.747 1.00 52.59 123 GLY A C 1
ATOM 927 O O . GLY A 1 123 ? 19.306 -5.515 2.541 1.00 52.59 123 GLY A O 1
ATOM 928 N N . ARG A 1 124 ? 20.705 -7.091 3.328 1.00 52.00 124 ARG A N 1
ATOM 929 C CA . ARG A 1 124 ? 19.646 -7.972 3.875 1.00 52.00 124 ARG A CA 1
ATOM 930 C C . ARG A 1 124 ? 18.857 -7.308 5.010 1.00 52.00 124 ARG A C 1
ATOM 932 O O . ARG A 1 124 ? 17.678 -7.602 5.155 1.00 52.00 124 ARG A O 1
ATOM 939 N N . GLU A 1 125 ? 19.489 -6.377 5.724 1.00 57.38 125 GLU A N 1
ATOM 940 C CA . GLU A 1 125 ? 18.938 -5.624 6.862 1.00 57.38 125 GLU A CA 1
ATOM 941 C C . GLU A 1 125 ? 17.691 -4.793 6.500 1.00 57.38 125 GLU A C 1
ATOM 943 O O . GLU A 1 125 ? 16.800 -4.597 7.323 1.00 57.38 125 GLU A O 1
ATOM 948 N N . ASN A 1 126 ? 17.615 -4.286 5.263 1.00 62.28 126 ASN A N 1
ATOM 949 C CA . ASN A 1 126 ? 16.600 -3.307 4.886 1.00 62.28 126 ASN A CA 1
ATOM 950 C C . ASN A 1 126 ? 15.465 -3.958 4.087 1.00 62.28 126 ASN A C 1
ATOM 952 O O . ASN A 1 126 ? 15.621 -4.313 2.915 1.00 62.28 126 ASN A O 1
ATOM 956 N N . ALA A 1 127 ? 14.298 -4.087 4.719 1.00 75.75 127 ALA A N 1
ATOM 957 C CA . ALA A 1 127 ? 13.093 -4.685 4.135 1.00 75.75 127 ALA A CA 1
ATOM 958 C C . ALA A 1 127 ? 12.291 -3.735 3.217 1.00 75.75 127 ALA A C 1
ATOM 960 O O . ALA A 1 127 ? 11.284 -4.143 2.641 1.00 75.75 127 ALA A O 1
ATOM 961 N N . MET A 1 128 ? 12.708 -2.473 3.069 1.00 84.38 128 MET A N 1
ATOM 962 C CA . MET A 1 128 ? 11.916 -1.442 2.387 1.00 84.38 128 MET A CA 1
ATOM 963 C C . MET A 1 128 ? 12.451 -1.087 0.995 1.00 84.38 128 MET A C 1
ATOM 965 O O . MET A 1 128 ? 13.668 -1.033 0.809 1.00 84.38 128 MET A O 1
ATOM 969 N N . PRO A 1 129 ? 11.579 -0.782 0.019 1.00 89.56 129 PRO A N 1
ATOM 970 C CA . PRO A 1 129 ? 12.008 -0.210 -1.248 1.00 89.56 129 PRO A CA 1
ATOM 971 C C . PRO A 1 129 ? 12.602 1.196 -1.036 1.00 89.56 129 PRO A C 1
ATOM 973 O O . PRO A 1 129 ? 12.162 1.919 -0.138 1.00 89.56 129 PRO A O 1
ATOM 976 N N . PRO A 1 130 ? 13.583 1.620 -1.854 1.00 90.44 130 PRO A N 1
ATOM 977 C CA . PRO A 1 130 ? 14.106 2.980 -1.822 1.00 90.44 130 PRO A CA 1
ATOM 978 C C . PRO A 1 130 ? 13.014 4.024 -2.072 1.00 90.44 130 PRO A C 1
ATOM 980 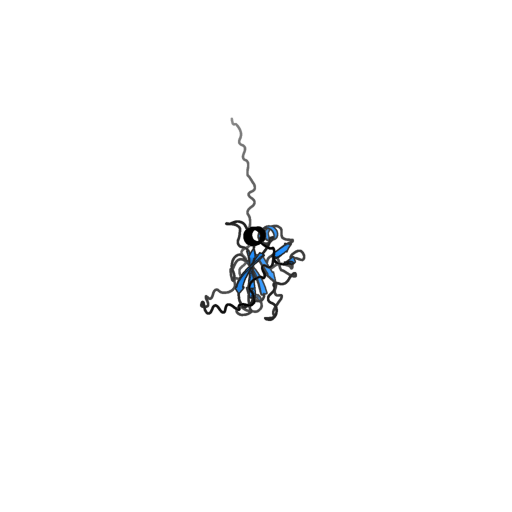O O . PRO A 1 130 ? 12.152 3.857 -2.934 1.00 90.44 130 PRO A O 1
ATOM 983 N N . THR A 1 131 ? 13.076 5.147 -1.363 1.00 89.56 131 THR A N 1
ATOM 984 C CA . THR A 1 131 ? 12.079 6.220 -1.495 1.00 89.56 131 THR A CA 1
ATOM 985 C C . THR A 1 131 ? 12.298 7.113 -2.720 1.00 89.56 131 THR A C 1
ATOM 987 O O . THR A 1 131 ? 11.384 7.829 -3.121 1.00 89.56 131 THR A O 1
ATOM 990 N N . SER A 1 132 ? 13.481 7.076 -3.335 1.00 90.12 132 SER A N 1
ATOM 991 C CA . SER A 1 132 ? 13.903 7.926 -4.459 1.00 90.12 132 SER A CA 1
ATOM 992 C C . SER A 1 132 ? 14.981 7.230 -5.307 1.00 90.12 132 SER A C 1
ATOM 994 O O . SER A 1 132 ? 15.346 6.094 -5.018 1.00 90.12 132 SER A O 1
ATOM 996 N N . ASN A 1 133 ? 15.503 7.911 -6.337 1.00 93.06 133 ASN A N 1
ATOM 997 C CA . ASN A 1 133 ? 16.556 7.430 -7.251 1.00 93.06 133 ASN A CA 1
ATOM 998 C C . ASN A 1 133 ? 16.153 6.264 -8.163 1.00 93.06 133 ASN A C 1
ATOM 1000 O O . ASN A 1 133 ? 16.974 5.433 -8.544 1.00 93.06 133 ASN A O 1
ATOM 1004 N N . TRP A 1 134 ? 14.878 6.210 -8.529 1.00 94.12 134 TRP A N 1
ATOM 1005 C CA . TRP A 1 134 ? 14.374 5.210 -9.457 1.00 94.12 134 TRP A CA 1
ATOM 1006 C C . TRP A 1 134 ? 14.622 5.623 -10.898 1.00 94.12 134 TRP A C 1
ATOM 1008 O O . TRP A 1 134 ? 14.371 6.767 -11.271 1.00 94.12 134 TRP A O 1
ATOM 1018 N N . LYS A 1 135 ? 15.064 4.678 -11.717 1.00 95.00 135 LYS A N 1
ATOM 1019 C CA . LYS A 1 135 ? 15.163 4.840 -13.164 1.00 95.00 135 LYS A CA 1
ATOM 1020 C C . LYS A 1 135 ? 13.804 4.579 -13.801 1.00 95.00 135 LYS A C 1
ATOM 1022 O O . LYS A 1 135 ? 13.196 3.546 -13.508 1.00 95.00 135 LYS A O 1
ATOM 1027 N N . VAL A 1 136 ? 13.341 5.502 -14.649 1.00 93.81 136 VAL A N 1
ATOM 1028 C CA . VAL A 1 136 ? 12.089 5.365 -15.412 1.00 93.81 136 VAL A CA 1
ATOM 1029 C C . VAL A 1 136 ? 12.295 5.824 -16.866 1.00 93.81 136 VAL A C 1
ATOM 1031 O O . VAL A 1 136 ? 12.565 7.006 -17.088 1.00 93.81 136 VAL A O 1
ATOM 1034 N N . PRO A 1 137 ? 12.142 4.942 -17.876 1.00 93.19 137 PRO A N 1
ATOM 1035 C CA . PRO A 1 137 ? 12.020 3.483 -17.754 1.00 93.19 137 PRO A CA 1
ATOM 1036 C C . PRO A 1 137 ? 13.223 2.868 -17.015 1.00 93.19 137 PRO A C 1
ATOM 1038 O O . PRO A 1 137 ? 14.206 3.552 -16.738 1.00 93.19 137 PRO A O 1
ATOM 1041 N N . TRP A 1 138 ? 13.141 1.590 -16.652 1.00 93.06 138 TRP A N 1
ATOM 1042 C CA . TRP A 1 138 ? 14.135 0.890 -15.820 1.00 93.06 138 TRP A CA 1
ATOM 1043 C C . TRP A 1 138 ? 15.602 1.036 -16.296 1.00 93.06 138 TRP A C 1
ATOM 1045 O O . TRP A 1 138 ? 16.540 1.082 -15.492 1.00 93.06 138 TRP A O 1
ATOM 1055 N N . ASP A 1 139 ? 15.816 1.154 -17.603 1.00 92.56 139 ASP A N 1
ATOM 1056 C CA . ASP A 1 139 ? 17.107 1.342 -18.262 1.00 92.56 139 ASP A CA 1
ATOM 1057 C C . ASP A 1 139 ? 17.477 2.821 -18.477 1.00 92.56 139 ASP A C 1
ATOM 1059 O O . ASP A 1 139 ? 18.651 3.126 -18.684 1.00 92.56 139 ASP A O 1
ATOM 1063 N N . GLY A 1 140 ? 16.516 3.733 -18.333 1.00 92.06 140 GLY A N 1
ATOM 1064 C CA . GLY A 1 140 ? 16.634 5.164 -18.595 1.00 92.06 140 GLY A CA 1
ATOM 1065 C C . GLY A 1 140 ? 17.341 5.980 -17.509 1.00 92.06 140 GLY A C 1
ATOM 1066 O O . GLY A 1 140 ? 18.173 5.497 -16.743 1.00 92.06 140 GLY A O 1
ATOM 1067 N N . LYS A 1 141 ? 17.032 7.277 -17.448 1.00 93.94 141 LYS A N 1
ATOM 1068 C CA . LYS A 1 141 ? 17.583 8.176 -16.424 1.00 93.94 141 LYS A CA 1
ATOM 1069 C C . LYS A 1 141 ? 16.821 8.024 -15.110 1.00 93.94 141 LYS A C 1
ATOM 1071 O O . LYS A 1 141 ? 15.680 7.565 -15.085 1.00 93.94 141 LYS A O 1
ATOM 1076 N N . VAL A 1 142 ? 17.460 8.448 -14.023 1.00 94.69 142 VAL A N 1
ATOM 1077 C CA . VAL A 1 142 ? 16.773 8.622 -12.742 1.00 94.69 142 VAL A CA 1
ATOM 1078 C C . VAL A 1 142 ? 15.660 9.657 -12.910 1.00 94.69 142 VAL A C 1
ATOM 1080 O O . VAL A 1 142 ? 15.895 10.754 -13.413 1.00 94.69 142 VAL A O 1
ATOM 1083 N N . ASP A 1 143 ? 14.454 9.299 -12.483 1.00 93.56 143 ASP A N 1
ATOM 1084 C CA . ASP A 1 143 ? 13.304 10.189 -12.422 1.00 93.56 143 ASP A CA 1
ATOM 1085 C C . ASP A 1 143 ? 13.236 10.829 -11.033 1.00 93.56 143 ASP A C 1
ATOM 1087 O O . ASP A 1 143 ? 12.841 10.214 -10.038 1.00 93.56 143 ASP A O 1
ATOM 1091 N N . GLU A 1 144 ? 13.619 12.101 -10.959 1.00 92.69 144 GLU A N 1
ATOM 1092 C CA . GLU A 1 144 ? 13.620 12.861 -9.712 1.00 92.69 144 GLU A CA 1
ATOM 1093 C C . GLU A 1 144 ? 12.222 13.101 -9.144 1.00 92.69 144 GLU A C 1
ATOM 1095 O O . GLU A 1 144 ? 12.119 13.434 -7.966 1.00 92.69 144 GLU A O 1
ATOM 1100 N N . LYS A 1 145 ? 11.147 12.912 -9.914 1.00 89.50 145 LYS A N 1
ATOM 1101 C CA . LYS A 1 145 ? 9.776 12.986 -9.392 1.00 89.50 145 LYS A CA 1
ATOM 1102 C C . LYS A 1 145 ? 9.271 11.631 -8.913 1.00 89.50 145 LYS A C 1
ATOM 1104 O O . LYS A 1 145 ? 8.259 11.606 -8.209 1.00 89.50 145 LYS A O 1
ATOM 1109 N N . LEU A 1 146 ? 9.982 10.532 -9.211 1.00 90.50 146 LEU A N 1
ATOM 1110 C CA . LEU A 1 146 ? 9.663 9.241 -8.617 1.00 90.50 146 LEU A CA 1
ATOM 1111 C C . LEU A 1 146 ? 9.960 9.230 -7.126 1.00 90.50 146 LEU A C 1
ATOM 1113 O O . LEU A 1 146 ? 11.118 9.239 -6.694 1.00 90.50 146 LEU A O 1
ATOM 1117 N N . ARG A 1 147 ? 8.892 9.241 -6.330 1.00 89.19 147 ARG A N 1
ATOM 1118 C CA . ARG A 1 147 ? 8.957 9.210 -4.870 1.00 89.19 147 ARG A CA 1
ATOM 1119 C C . ARG A 1 147 ? 8.018 8.167 -4.326 1.00 89.19 147 ARG A C 1
ATOM 1121 O O . ARG A 1 147 ? 6.852 8.190 -4.680 1.00 89.19 147 ARG A O 1
ATOM 1128 N N . ILE A 1 148 ? 8.535 7.318 -3.449 1.00 89.31 148 ILE A N 1
ATOM 1129 C CA . ILE A 1 148 ? 7.766 6.368 -2.656 1.00 89.31 148 ILE A CA 1
ATOM 1130 C C . ILE A 1 148 ? 7.669 6.925 -1.235 1.00 89.31 148 ILE A C 1
ATOM 1132 O O . ILE A 1 148 ? 8.687 7.157 -0.584 1.00 89.31 148 ILE A O 1
ATOM 1136 N N . SER A 1 149 ? 6.449 7.147 -0.751 1.00 85.12 149 SER A N 1
ATOM 1137 C CA . SER A 1 149 ? 6.201 7.590 0.627 1.00 85.12 149 SER A CA 1
ATOM 1138 C C . SER A 1 149 ? 5.680 6.442 1.474 1.00 85.12 149 SER A C 1
ATOM 1140 O O . SER A 1 149 ? 4.660 5.866 1.135 1.00 85.12 149 SER A O 1
ATOM 1142 N N . VAL A 1 150 ? 6.342 6.124 2.583 1.00 77.88 150 VAL A N 1
ATOM 1143 C CA . VAL A 1 150 ? 5.885 5.079 3.510 1.00 77.88 150 VAL A CA 1
ATOM 1144 C C . VAL A 1 150 ? 4.907 5.701 4.511 1.00 77.88 150 VAL A C 1
ATOM 1146 O O . VAL A 1 150 ? 5.303 6.543 5.315 1.00 77.88 150 VAL A O 1
ATOM 1149 N N . GLY A 1 151 ? 3.627 5.329 4.443 1.00 68.75 151 GLY A N 1
ATOM 1150 C CA . GLY A 1 151 ? 2.580 5.830 5.344 1.00 68.75 151 GLY A CA 1
ATOM 1151 C C . GLY A 1 151 ? 2.152 4.824 6.413 1.00 68.75 151 GLY A C 1
ATOM 1152 O O . GLY A 1 151 ? 2.302 3.617 6.233 1.00 68.75 151 GLY A O 1
ATOM 1153 N N . ALA A 1 152 ? 1.574 5.319 7.512 1.00 58.94 152 ALA A N 1
ATOM 1154 C CA . ALA A 1 152 ? 0.910 4.468 8.499 1.00 58.94 152 ALA A CA 1
ATOM 1155 C C . ALA A 1 152 ? -0.216 3.645 7.844 1.00 58.94 152 ALA A C 1
ATOM 1157 O O . ALA A 1 152 ? -0.792 4.098 6.847 1.00 58.94 152 ALA A O 1
ATOM 1158 N N . PRO A 1 153 ? -0.567 2.474 8.406 1.00 56.72 153 PRO A N 1
ATOM 1159 C CA . PRO A 1 153 ? -1.630 1.660 7.858 1.00 56.72 153 PRO A CA 1
ATOM 1160 C C . PRO A 1 153 ? -2.925 2.434 7.686 1.00 56.72 153 PRO A C 1
ATOM 1162 O O . PRO A 1 153 ? -3.463 3.002 8.641 1.00 56.72 153 PRO A O 1
ATOM 1165 N N . ARG A 1 154 ? -3.439 2.454 6.454 1.00 57.28 154 ARG A N 1
ATOM 1166 C CA . ARG A 1 154 ? -4.803 2.913 6.220 1.00 57.28 154 ARG A CA 1
ATOM 1167 C C . ARG A 1 154 ? -5.723 1.846 6.796 1.00 57.28 154 ARG A C 1
ATOM 1169 O O . ARG A 1 154 ? -5.832 0.767 6.230 1.00 57.28 154 ARG A O 1
ATOM 1176 N N . ARG A 1 155 ? -6.358 2.145 7.934 1.00 56.84 155 ARG A N 1
ATOM 1177 C CA . ARG A 1 155 ? -7.464 1.324 8.440 1.00 56.84 155 ARG A CA 1
ATOM 1178 C C . ARG A 1 155 ? -8.538 1.269 7.362 1.00 56.84 155 ARG A C 1
ATOM 1180 O O . ARG A 1 155 ? -8.954 2.327 6.877 1.00 56.84 155 ARG A O 1
ATOM 1187 N N . ASP A 1 156 ? -8.969 0.068 6.995 1.00 64.81 156 ASP A N 1
ATOM 1188 C CA . ASP A 1 156 ? -10.093 -0.090 6.085 1.00 64.81 156 ASP A CA 1
ATOM 1189 C C . ASP A 1 156 ? -11.315 0.597 6.726 1.00 64.81 156 ASP A C 1
ATOM 1191 O O . ASP A 1 156 ? -11.582 0.399 7.919 1.00 64.81 156 ASP A O 1
ATOM 1195 N N . PRO A 1 157 ? -12.073 1.429 5.991 1.00 65.62 157 PRO A N 1
ATOM 1196 C CA . PRO A 1 157 ? -13.334 1.967 6.490 1.00 65.62 157 PRO A CA 1
ATOM 1197 C C . PRO A 1 157 ? -14.267 0.888 7.068 1.00 65.62 157 PRO A C 1
ATOM 1199 O O . PRO A 1 157 ? -14.981 1.160 8.032 1.00 65.62 157 PRO A O 1
ATOM 1202 N N . ARG A 1 158 ? -14.213 -0.341 6.537 1.00 71.75 158 ARG A N 1
ATOM 1203 C CA . ARG A 1 158 ? -14.971 -1.504 7.022 1.00 71.75 158 ARG A CA 1
ATOM 1204 C C . ARG A 1 158 ? -14.511 -1.988 8.394 1.00 71.75 158 ARG A C 1
ATOM 1206 O O . ARG A 1 158 ? -15.345 -2.419 9.187 1.00 71.75 158 ARG A O 1
ATOM 1213 N N . ASP A 1 159 ? -13.221 -1.882 8.705 1.00 71.38 159 ASP A N 1
ATOM 1214 C CA . ASP A 1 159 ? -12.706 -2.209 10.041 1.00 71.38 159 ASP A CA 1
ATOM 1215 C C . ASP A 1 159 ? -13.220 -1.194 11.060 1.00 71.38 159 ASP A C 1
ATOM 1217 O O . ASP A 1 159 ? -13.674 -1.556 12.142 1.00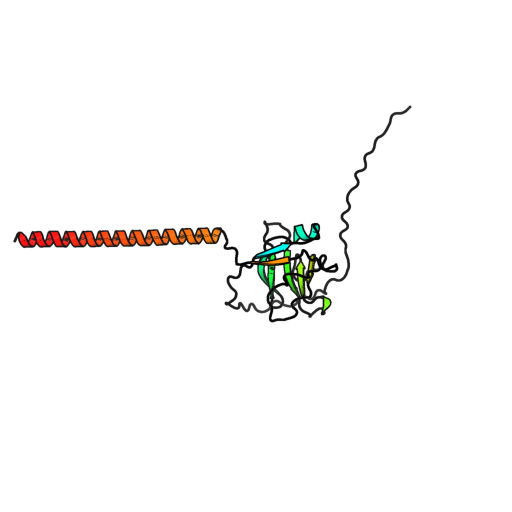 71.38 159 ASP A O 1
ATOM 1221 N N . ARG A 1 160 ? -13.263 0.088 10.674 1.00 75.69 160 ARG A N 1
ATOM 1222 C CA . ARG A 1 160 ? -13.842 1.143 11.515 1.00 75.69 160 ARG A CA 1
ATOM 1223 C C . ARG A 1 160 ? -15.325 0.906 11.795 1.00 75.69 160 ARG A C 1
ATOM 1225 O O . ARG A 1 160 ? -15.785 1.162 12.904 1.00 75.69 160 ARG A O 1
ATOM 1232 N N . GLU A 1 161 ? -16.081 0.464 10.795 1.00 77.81 161 GLU A N 1
ATOM 1233 C CA . GLU A 1 161 ? -17.501 0.148 10.958 1.00 77.81 161 GLU A CA 1
ATOM 1234 C C . GLU A 1 161 ? -17.713 -1.056 11.885 1.00 77.81 161 GLU A C 1
ATOM 1236 O O . GLU A 1 161 ? -18.575 -0.997 12.765 1.00 77.81 161 GLU A O 1
ATOM 1241 N N . ARG A 1 162 ? -16.884 -2.099 11.752 1.00 83.06 162 ARG A N 1
ATOM 1242 C CA . ARG A 1 162 ? -16.883 -3.261 12.649 1.00 83.06 162 ARG A CA 1
ATOM 1243 C C . ARG A 1 162 ? -16.604 -2.856 14.097 1.00 83.06 162 ARG A C 1
ATOM 1245 O O . ARG A 1 162 ? -17.422 -3.149 14.962 1.00 83.06 162 ARG A O 1
ATOM 1252 N N . ASP A 1 163 ? -15.550 -2.076 14.341 1.00 80.88 163 ASP A N 1
ATOM 1253 C CA . ASP A 1 163 ? -15.207 -1.571 15.679 1.00 80.88 163 ASP A CA 1
ATOM 1254 C C . ASP A 1 163 ? -16.374 -0.796 16.322 1.00 80.88 163 ASP A C 1
ATOM 1256 O O . ASP A 1 163 ? -16.647 -0.905 17.519 1.00 80.88 163 ASP A O 1
ATOM 1260 N N . LEU A 1 164 ? -17.074 0.024 15.530 1.00 88.06 164 LEU A N 1
ATOM 1261 C CA . LEU A 1 164 ? -18.225 0.798 16.001 1.00 88.06 164 LEU A CA 1
ATOM 1262 C C . LEU A 1 164 ? -19.448 -0.077 16.287 1.00 88.06 164 LEU A C 1
ATOM 1264 O O . LEU A 1 164 ? -20.270 0.292 17.129 1.00 88.06 164 LEU A O 1
ATOM 1268 N N . ARG A 1 165 ? -19.607 -1.191 15.572 1.00 92.75 165 ARG A N 1
ATOM 1269 C CA . ARG A 1 165 ? -20.671 -2.165 15.817 1.00 92.75 165 ARG A CA 1
ATOM 1270 C C . ARG A 1 165 ? -20.414 -2.915 17.118 1.00 92.75 165 ARG A C 1
ATOM 1272 O O . ARG A 1 165 ? -21.289 -2.922 17.979 1.00 92.75 165 ARG A O 1
ATOM 1279 N N . ASP A 1 166 ? -19.198 -3.417 17.294 1.00 92.06 166 ASP A N 1
ATOM 1280 C CA . ASP A 1 166 ? -18.796 -4.180 18.474 1.00 92.06 166 ASP A CA 1
ATOM 1281 C C . ASP A 1 166 ? -18.916 -3.328 19.747 1.00 92.06 166 ASP A C 1
ATOM 1283 O O . ASP A 1 166 ? -19.499 -3.765 20.740 1.00 92.06 166 ASP A O 1
ATOM 1287 N N . LYS A 1 167 ? -18.496 -2.052 19.695 1.00 94.75 167 LYS A N 1
ATOM 1288 C CA . LYS A 1 167 ? -18.687 -1.107 20.811 1.00 94.75 167 LYS A CA 1
ATOM 1289 C C . LYS A 1 167 ? -20.154 -0.890 21.179 1.00 94.75 167 LYS A C 1
ATOM 1291 O O . LYS A 1 167 ? -20.478 -0.817 22.361 1.00 94.75 167 LYS A O 1
ATOM 1296 N N . ARG A 1 168 ? -21.047 -0.779 20.189 1.00 97.00 168 ARG A N 1
ATOM 1297 C CA . ARG A 1 168 ? -22.490 -0.619 20.446 1.00 97.00 168 ARG A CA 1
ATOM 1298 C C . ARG A 1 168 ? -23.098 -1.875 21.060 1.00 97.00 168 ARG A C 1
ATOM 1300 O O . ARG A 1 168 ? -23.960 -1.766 21.929 1.00 97.00 168 ARG A O 1
ATOM 1307 N N . GLU A 1 169 ? -22.672 -3.052 20.613 1.00 96.56 169 GLU A N 1
ATOM 1308 C CA . GLU A 1 169 ? -23.127 -4.325 21.177 1.00 96.56 169 GLU A CA 1
ATOM 1309 C C . GLU A 1 169 ? -22.638 -4.504 22.621 1.00 96.56 169 GLU A C 1
ATOM 1311 O O . GLU A 1 169 ? -23.413 -4.922 23.484 1.00 96.56 169 GLU A O 1
ATOM 1316 N N . GLU A 1 170 ? -21.397 -4.117 22.919 1.00 97.00 170 GLU A N 1
ATOM 1317 C CA . GLU A 1 170 ? -20.857 -4.129 24.279 1.00 97.00 170 GLU A CA 1
ATOM 1318 C C . GLU A 1 170 ? -21.603 -3.158 25.206 1.00 97.00 170 GLU A C 1
ATOM 1320 O O . GLU A 1 170 ? -22.015 -3.541 26.303 1.00 97.00 170 GLU A O 1
ATOM 1325 N N . GLU A 1 171 ? -21.842 -1.922 24.764 1.00 97.44 171 GLU A N 1
ATOM 1326 C CA . GLU A 1 171 ? -22.589 -0.925 25.539 1.00 97.44 171 GLU A CA 1
ATOM 1327 C C . GLU A 1 171 ? -24.026 -1.387 25.818 1.00 97.44 171 GLU A C 1
ATOM 1329 O O . GLU A 1 171 ? -24.509 -1.288 26.950 1.00 97.44 171 GLU A O 1
ATOM 1334 N N . LYS A 1 172 ? -24.686 -1.982 24.817 1.00 97.88 172 LYS A N 1
ATOM 1335 C CA . LYS A 1 172 ? -26.016 -2.576 24.978 1.00 97.88 172 LYS A CA 1
ATOM 1336 C C . LYS A 1 172 ? -26.008 -3.692 26.024 1.00 97.88 172 LYS A C 1
ATOM 1338 O O . LYS A 1 172 ? -26.859 -3.686 26.912 1.00 97.88 172 LYS A O 1
ATOM 1343 N N . ARG A 1 173 ? -25.031 -4.605 25.970 1.00 97.88 173 ARG A N 1
ATOM 1344 C CA . ARG A 1 173 ? -24.886 -5.682 26.966 1.00 97.88 173 ARG A CA 1
ATOM 1345 C C . ARG A 1 173 ? -24.673 -5.136 28.376 1.00 97.88 173 ARG A C 1
ATOM 1347 O O . ARG A 1 173 ? -25.295 -5.638 29.308 1.00 97.88 173 ARG A O 1
ATOM 1354 N N . ARG A 1 174 ? -23.842 -4.099 28.539 1.00 98.06 174 ARG A N 1
ATOM 1355 C CA . ARG A 1 174 ? -23.617 -3.456 29.847 1.00 98.06 174 ARG A CA 1
ATOM 1356 C C . ARG A 1 174 ? -24.901 -2.839 30.399 1.00 98.06 174 ARG A C 1
ATOM 1358 O O . ARG A 1 174 ? -25.204 -3.034 31.572 1.00 98.06 174 ARG A O 1
ATOM 1365 N N . ARG A 1 175 ? -25.682 -2.159 29.556 1.00 97.94 175 ARG A N 1
ATOM 1366 C CA . ARG A 1 175 ? -26.960 -1.559 29.960 1.00 97.94 175 ARG A CA 1
ATOM 1367 C C . ARG A 1 175 ? -27.997 -2.608 30.361 1.00 97.94 175 ARG A C 1
ATOM 1369 O O . ARG A 1 175 ? -28.657 -2.450 31.382 1.00 97.94 175 ARG A O 1
ATOM 1376 N N . GLU A 1 176 ? -28.121 -3.689 29.596 1.00 97.81 176 GLU A N 1
ATOM 1377 C CA . GLU A 1 176 ? -29.033 -4.793 29.925 1.00 97.81 176 GLU A CA 1
ATOM 1378 C C . GLU A 1 176 ? -28.641 -5.489 31.238 1.00 97.81 176 GLU A C 1
ATOM 1380 O O . GLU A 1 176 ? -29.503 -5.839 32.048 1.00 97.81 176 GLU A O 1
ATOM 1385 N N . GLU A 1 177 ? -27.341 -5.666 31.484 1.00 98.06 177 GLU A N 1
ATOM 1386 C CA . GLU A 1 177 ? -26.841 -6.233 32.735 1.00 98.06 177 GLU A CA 1
ATOM 1387 C C . GLU A 1 177 ? -27.114 -5.317 33.934 1.00 98.06 177 GLU A C 1
ATOM 1389 O O . GLU A 1 177 ? -27.549 -5.792 34.989 1.00 98.06 177 GLU A O 1
ATOM 1394 N N . GLU A 1 178 ? -26.925 -4.009 33.768 1.00 98.00 178 GLU A N 1
ATOM 1395 C CA . GLU A 1 178 ? -27.229 -3.017 34.795 1.00 98.00 178 GLU A CA 1
ATOM 1396 C C . GLU A 1 178 ? -28.731 -2.960 35.104 1.00 98.00 178 GLU A C 1
ATOM 1398 O O . GLU A 1 178 ? -29.121 -3.033 36.270 1.00 98.00 178 GLU A O 1
ATOM 1403 N N . GLU A 1 179 ? -29.591 -2.939 34.083 1.00 98.00 179 GLU A N 1
ATOM 1404 C CA . GLU A 1 179 ? -31.046 -2.987 34.262 1.00 98.00 179 GLU A CA 1
ATOM 1405 C C . GLU A 1 179 ? -31.493 -4.279 34.959 1.00 98.00 179 GLU A C 1
ATOM 1407 O O . GLU A 1 179 ? -32.363 -4.251 35.836 1.00 98.00 179 GLU A O 1
ATOM 1412 N N . ARG A 1 180 ? -30.881 -5.424 34.625 1.00 98.00 180 ARG A N 1
ATOM 1413 C CA . ARG A 1 180 ? -31.151 -6.695 35.310 1.00 98.00 180 ARG A CA 1
ATOM 1414 C C . ARG A 1 180 ? -30.769 -6.618 36.787 1.00 98.00 180 ARG A C 1
ATOM 1416 O O . ARG A 1 180 ? -31.563 -7.030 37.634 1.00 98.00 180 ARG A O 1
ATOM 1423 N N . ARG A 1 181 ? -29.595 -6.062 37.098 1.00 98.12 181 ARG A N 1
ATOM 1424 C CA . ARG A 1 181 ? -29.117 -5.884 38.475 1.00 98.12 181 ARG A CA 1
ATOM 1425 C C . ARG A 1 181 ? -30.041 -4.961 39.273 1.00 98.12 181 ARG A C 1
ATOM 1427 O O . ARG A 1 181 ? -30.437 -5.318 40.380 1.00 98.12 181 ARG A O 1
ATOM 1434 N N . GLN A 1 182 ? -30.454 -3.834 38.693 1.00 97.69 182 GLN A N 1
ATOM 1435 C CA . GLN A 1 182 ? -31.386 -2.895 39.326 1.00 97.69 182 GLN A CA 1
ATOM 1436 C C . GLN A 1 182 ? -32.761 -3.529 39.581 1.00 97.69 182 GLN A C 1
ATOM 1438 O O . GLN A 1 182 ? -33.332 -3.363 40.660 1.00 97.69 182 GLN A O 1
ATOM 1443 N N . ARG A 1 183 ? -33.296 -4.301 38.623 1.00 97.56 183 ARG A N 1
ATOM 1444 C CA . ARG A 1 183 ? -34.566 -5.028 38.805 1.00 97.56 183 ARG A CA 1
ATOM 1445 C C . ARG A 1 183 ? -34.484 -6.062 39.922 1.00 97.56 183 ARG A C 1
ATOM 1447 O O . ARG A 1 183 ? -35.434 -6.202 40.693 1.00 97.56 183 ARG A O 1
ATOM 1454 N N . GLU A 1 184 ? -33.375 -6.790 40.010 1.00 97.69 184 GLU A N 1
ATOM 1455 C CA . GLU A 1 184 ? -33.176 -7.780 41.065 1.00 97.69 184 GLU A CA 1
ATOM 1456 C C . GLU A 1 184 ? -33.070 -7.118 42.445 1.00 97.69 184 GLU A C 1
ATOM 1458 O O . GLU A 1 184 ? -33.710 -7.567 43.397 1.00 97.69 184 GLU A O 1
ATOM 1463 N N . GLU A 1 185 ? -32.338 -6.010 42.548 1.00 97.75 185 GLU A N 1
ATOM 1464 C CA . GLU A 1 185 ? -32.214 -5.240 43.785 1.00 97.75 185 GLU A CA 1
ATOM 1465 C C . GLU A 1 185 ? -33.559 -4.649 44.232 1.00 97.75 185 GLU A C 1
ATOM 1467 O O . GLU A 1 185 ? -33.949 -4.801 45.392 1.00 97.75 185 GLU A O 1
ATOM 1472 N N . ALA A 1 186 ? -34.332 -4.078 43.303 1.00 97.56 186 ALA A N 1
ATOM 1473 C CA . ALA A 1 186 ? -35.676 -3.576 43.581 1.00 97.56 186 ALA A CA 1
ATOM 1474 C C . ALA A 1 186 ? -36.619 -4.686 44.076 1.00 97.56 186 ALA A C 1
ATOM 1476 O O . ALA A 1 186 ? -37.394 -4.473 45.011 1.00 97.56 186 ALA A O 1
ATOM 1477 N N . ARG A 1 187 ? -36.534 -5.889 43.491 1.00 97.62 187 ARG A N 1
ATOM 1478 C CA . ARG A 1 187 ? -37.312 -7.054 43.938 1.00 97.62 187 ARG A CA 1
ATOM 1479 C C . ARG A 1 187 ? -36.917 -7.488 45.351 1.00 97.62 187 ARG A C 1
ATOM 1481 O O . ARG A 1 187 ? -37.801 -7.719 46.170 1.00 97.62 187 ARG A O 1
ATOM 1488 N N . ARG A 1 188 ? -35.615 -7.564 45.651 1.00 97.81 188 ARG A N 1
ATOM 1489 C CA . ARG A 1 188 ? -35.113 -7.906 46.995 1.00 97.81 188 ARG A CA 1
ATOM 1490 C C . ARG A 1 188 ? -35.544 -6.877 48.039 1.00 97.81 188 ARG A C 1
ATOM 1492 O O . ARG A 1 188 ? -35.914 -7.256 49.145 1.00 97.81 188 ARG A O 1
ATOM 1499 N N . ARG A 1 189 ? -35.526 -5.588 47.690 1.00 97.56 189 ARG A N 1
ATOM 1500 C CA . ARG A 1 189 ? -35.981 -4.511 48.575 1.00 97.56 189 ARG A CA 1
ATOM 1501 C C . ARG A 1 189 ? -37.466 -4.642 48.914 1.00 97.56 189 ARG A C 1
ATOM 1503 O O . ARG A 1 189 ? -37.799 -4.639 50.092 1.00 97.56 189 ARG A O 1
ATOM 1510 N N . ARG A 1 190 ? -38.329 -4.847 47.910 1.00 97.56 190 ARG A N 1
ATOM 1511 C CA . ARG A 1 190 ? -39.773 -5.056 48.131 1.00 97.56 190 ARG A CA 1
ATOM 1512 C C . ARG A 1 190 ? -40.056 -6.253 49.037 1.00 97.56 190 ARG A C 1
ATOM 1514 O O . ARG A 1 190 ? -40.857 -6.138 49.950 1.00 97.56 190 ARG A O 1
ATOM 1521 N N . GLN A 1 191 ? -39.358 -7.371 48.829 1.00 97.00 191 GLN A N 1
ATOM 1522 C CA . GLN A 1 191 ? -39.515 -8.559 49.678 1.00 97.00 191 GLN A CA 1
ATOM 1523 C C . GLN A 1 191 ? -39.163 -8.282 51.147 1.00 97.00 191 GLN A C 1
ATOM 1525 O O . GLN A 1 191 ? -39.897 -8.704 52.033 1.00 97.00 191 GLN A O 1
ATOM 1530 N N . ARG A 1 192 ? -38.079 -7.537 51.411 1.00 97.06 192 ARG A N 1
ATOM 1531 C CA . ARG A 1 192 ? -37.693 -7.146 52.779 1.00 97.06 192 ARG A CA 1
ATOM 1532 C C . ARG A 1 192 ? -38.708 -6.205 53.426 1.00 97.06 192 ARG A C 1
ATOM 1534 O O . ARG A 1 192 ? -38.999 -6.351 54.607 1.00 97.06 192 ARG A O 1
ATOM 1541 N N . GLU A 1 193 ? -39.231 -5.246 52.663 1.00 96.69 193 GLU A N 1
ATOM 1542 C CA . GLU A 1 193 ? -40.261 -4.313 53.140 1.00 96.69 193 GLU A CA 1
ATOM 1543 C C . GLU A 1 193 ? -41.566 -5.060 53.489 1.00 96.69 193 GLU A C 1
ATOM 1545 O O . GLU A 1 193 ? -42.148 -4.816 54.545 1.00 96.69 193 GLU A O 1
ATOM 1550 N N . GLU A 1 194 ? -41.991 -6.021 52.659 1.00 96.62 194 GLU A N 1
ATOM 1551 C CA . GLU A 1 194 ? -43.158 -6.876 52.929 1.00 96.62 194 GLU A CA 1
ATOM 1552 C C . GLU A 1 194 ? -42.967 -7.774 54.165 1.00 96.62 194 GLU A C 1
ATOM 1554 O O . GLU A 1 194 ? -43.899 -7.952 54.951 1.00 96.62 194 GLU A O 1
ATOM 1559 N N . GLU A 1 195 ? -41.772 -8.337 54.362 1.00 95.88 195 GLU A N 1
ATOM 1560 C CA . GLU A 1 195 ? -41.445 -9.173 55.524 1.00 95.88 195 GLU A CA 1
ATOM 1561 C C . GLU A 1 195 ? -41.474 -8.366 56.831 1.00 95.88 195 GLU A C 1
ATOM 1563 O O . GLU A 1 195 ? -42.129 -8.778 57.788 1.00 95.88 195 GLU A O 1
ATOM 1568 N N . GLN A 1 196 ? -40.880 -7.167 56.843 1.00 95.38 196 GLN A N 1
ATOM 1569 C CA . GLN A 1 196 ? -40.923 -6.264 58.000 1.00 95.38 196 GLN A CA 1
ATOM 1570 C C . GLN A 1 196 ? -42.351 -5.846 58.368 1.00 95.38 196 GLN A C 1
ATOM 1572 O O . GLN A 1 196 ? -42.699 -5.808 59.547 1.00 95.38 196 GLN A O 1
ATOM 1577 N N . GLN A 1 197 ? -43.202 -5.557 57.377 1.00 95.44 197 GLN A N 1
ATOM 1578 C CA . GLN A 1 197 ? -44.611 -5.234 57.634 1.00 95.44 197 GLN A CA 1
ATOM 1579 C C . GLN A 1 197 ? -45.373 -6.421 58.231 1.00 95.44 197 GLN A C 1
ATOM 1581 O O . GLN A 1 197 ? -46.198 -6.235 59.124 1.00 95.44 197 GLN A O 1
ATOM 1586 N N . ARG A 1 198 ? -45.092 -7.646 57.768 1.00 95.62 198 ARG A N 1
ATOM 1587 C CA . ARG A 1 198 ? -45.692 -8.864 58.333 1.00 95.62 198 ARG A CA 1
ATOM 1588 C C . ARG A 1 198 ? -45.254 -9.115 59.772 1.00 95.62 198 ARG A C 1
ATOM 1590 O O . ARG A 1 198 ? -46.080 -9.561 60.562 1.00 95.62 198 ARG A O 1
ATOM 1597 N N . GLU A 1 199 ? -43.995 -8.848 60.107 1.00 94.75 199 GLU A N 1
ATOM 1598 C CA . GLU A 1 199 ? -43.504 -8.961 61.485 1.00 94.75 199 GLU A CA 1
ATOM 1599 C C . GLU A 1 199 ? -44.133 -7.916 62.409 1.00 94.75 199 GLU A C 1
ATOM 1601 O O . GLU A 1 199 ? -44.538 -8.263 63.511 1.00 94.75 199 GLU A O 1
ATOM 1606 N N . GLN A 1 200 ? -44.285 -6.666 61.959 1.00 93.62 200 GLN A N 1
ATOM 1607 C CA . GLN A 1 200 ? -44.922 -5.608 62.758 1.00 93.62 200 GLN A CA 1
ATOM 1608 C C . GLN A 1 200 ? -46.421 -5.836 63.006 1.00 93.62 200 GLN A C 1
ATOM 1610 O O . GLN A 1 200 ? -46.982 -5.251 63.929 1.00 93.62 200 GLN A O 1
ATOM 1615 N N . ALA A 1 201 ? -47.078 -6.650 62.178 1.00 91.81 201 ALA A N 1
ATOM 1616 C CA . ALA A 1 201 ? -48.496 -6.978 62.305 1.00 91.81 201 ALA A CA 1
ATOM 1617 C C . ALA A 1 201 ? -48.778 -8.214 63.188 1.00 91.81 201 ALA A C 1
ATOM 1619 O O . ALA A 1 201 ? -49.943 -8.589 63.334 1.00 91.81 201 ALA A O 1
ATOM 1620 N N . ARG A 1 202 ? -47.739 -8.870 63.722 1.00 86.94 202 ARG A N 1
ATOM 1621 C CA . ARG A 1 202 ? -47.832 -10.013 64.643 1.00 86.94 202 ARG A CA 1
ATOM 1622 C C . ARG A 1 202 ? -47.756 -9.571 66.097 1.00 86.94 202 ARG A C 1
ATOM 1624 O O . ARG A 1 202 ? -48.461 -10.217 66.902 1.00 86.94 202 ARG A O 1
#

Radius of gyration: 32.07 Å; chains: 1; bounding box: 73×40×133 Å

Secondary structure (DSSP, 8-state):
----------------------PPP------------TT-TT--PEEEEE-SSHHHHHHH-S-EEEEEEETTEEEEEE---TTSPP-EEEEE-STT-TTT-EEEEESSTT-S--SEEE-----TT--S--SS--BSSTTS-B-TT-EEEEE-----HHHHHHHHHHHHHHHHHHHHHHHHHHHHHHHHHHHHHHHHHHHHT-